Protein 4WN5 (pdb70)

B-factor: mean 13.36, std 7.83, range [3.81, 53.53]

Radius of gyration: 18.81 Å; Cα contacts (8 Å, |Δi|>4): 451; chains: 2; bounding box: 41×53×42 Å

GO terms:
  GO:0005515 protein binding (F, IPI)
  GO:0000785 chromatin (C, IDA)
  GO:0000978 RNA polymerase II cis-regulatory region sequence-specific DNA binding (F, IDA)
  GO:0000981 DNA-binding transcription factor activity, RNA polymerase II-specific (F, IDA)
  GO:0005634 nucleus (C, EXP)
  GO:0005737 cytoplasm (C, EXP)
  GO:0005654 nucleoplasm (C, TAS)
  GO:0005829 cytosol (C, TAS)
  GO:0005654 nucleoplasm (C, IDA)
  GO:0005829 cytosol (C, IDA)
  GO:0006357 regulation of transcription by RNA polymerase II (P, IDA)

Organism: Homo sapiens (NCBI:txid9606)

Sequence (213 aa):
HMGRGAFLSRHSLDMKFTYCDDDRIAEVAGYSPDDLIGCCSAYEYIHALDSDAVSKSIHTLLSKGQAVTGQYRFLARSGGYLWTTQTQATVVSGRGPQSESIVCVHFLISQRGAFLSRHSLDMKFTYCDDDRIAEEVAGYSPDDLIGCSAYEYIHALDSSDAVSKSSIHTLLSKGQAVTGQYRFLARSGGYLWTTQTQATVVSSGGRGPQSESIVCVHFLIS

Nearest PDB structures (foldseek):
  4wn5-assembly2_A  TM=1.009E+00  e=4.781E-23  Homo sapiens
  4wn5-assembly1_B  TM=9.694E-01  e=5.265E-20  Homo sapiens
  4h6j-assembly1_A  TM=9.304E-01  e=3.955E-14  Homo sapiens
  8ck3-assembly1_A  TM=9.090E-01  e=4.457E-14  Homo sapiens
  3f1p-assembly1_A  TM=9.113E-01  e=2.851E-13  Homo sapiens

Solvent-accessible surface area: 11985 Å² total; per-residue (Å²): 216,126,81,124,53,65,35,68,1,101,3,36,74,78,14,83,12,73,106,6,11,104,35,8,55,113,49,7,42,17,51,32,114,73,0,72,50,24,25,11,74,125,24,16,38,85,145,18,24,84,63,8,40,112,8,22,130,20,4,88,88,116,18,112,16,38,12,18,36,17,56,23,46,11,158,114,42,46,81,17,55,16,12,8,79,10,48,56,53,96,106,194,27,110,167,39,64,8,0,37,4,33,37,102,74,25,57,163,268,60,63,36,68,0,111,3,40,64,75,16,91,13,80,100,4,11,110,61,9,50,148,58,6,48,16,46,27,124,67,0,76,44,39,16,12,92,128,26,20,41,87,130,16,44,95,62,14,32,76,7,15,120,18,4,83,98,114,14,112,15,42,13,16,34,16,52,23,49,12,164,106,44,37,95,36,82,15,14,9,78,11,46,32,58,90,32,71,200,39,122,180,15,52,22,0,36,4,31,34,102,99,28,93

Structure (mmCIF, N/CA/C/O backbone):
data_4WN5
#
_entry.id   4WN5
#
_cell.length_a   52.650
_cell.length_b   53.890
_cell.length_c   67.790
_cell.angle_alpha   90.00
_cell.angle_beta   90.00
_cell.angle_gamma   90.00
#
_symmetry.space_group_name_H-M   'P 21 2 21'
#
loop_
_entity.id
_entity.type
_entity.pdbx_description
1 polymer 'Hypoxia-inducible factor 3-alpha'
2 non-polymer 'SULFATE ION'
3 non-polymer MONOVACCENIN
4 non-polymer 'HEXAETHYLENE GLYCOL'
5 water water
#
loop_
_atom_site.group_PDB
_atom_site.id
_atom_site.type_symbol
_atom_site.label_atom_id
_atom_site.label_alt_id
_atom_site.label_comp_id
_atom_site.label_asym_id
_atom_site.label_entity_id
_atom_site.label_seq_id
_atom_site.pdbx_PDB_ins_code
_atom_site.Cartn_x
_atom_site.Cartn_y
_atom_site.Cartn_z
_atom_site.occupancy
_atom_site.B_iso_or_equiv
_atom_site.auth_seq_id
_atom_site.auth_comp_id
_atom_site.auth_asym_id
_atom_site.auth_atom_id
_atom_site.pdbx_PDB_model_num
ATOM 1 N N . HIS A 1 3 ? 12.787 -33.344 10.981 1.00 22.60 235 HIS A N 1
ATOM 2 C CA . HIS A 1 3 ? 12.788 -33.895 12.326 1.00 20.81 235 HIS A CA 1
ATOM 3 C C . HIS A 1 3 ? 12.703 -32.791 13.377 1.00 15.61 235 HIS A C 1
ATOM 4 O O . HIS A 1 3 ? 12.696 -33.048 14.582 1.00 15.88 235 HIS A O 1
ATOM 16 N N . MET A 1 4 ? 12.587 -31.556 12.916 1.00 11.16 236 MET A N 1
ATOM 17 C CA . MET A 1 4 ? 12.470 -30.419 13.820 1.00 8.83 236 MET A CA 1
ATOM 18 C C . MET A 1 4 ? 11.062 -29.870 13.933 1.00 7.81 236 MET A C 1
ATOM 19 O O . MET A 1 4 ? 10.807 -29.031 14.776 1.00 8.75 236 MET A O 1
ATOM 33 N N . GLY A 1 5 ? 10.165 -30.334 13.071 1.00 7.93 237 GLY A N 1
ATOM 34 C CA . GLY A 1 5 ? 8.775 -29.965 13.175 1.00 8.04 237 GLY A CA 1
ATOM 35 C C . GLY A 1 5 ? 8.465 -28.537 12.767 1.00 7.94 237 GLY A C 1
ATOM 36 O O . GLY A 1 5 ? 7.635 -27.904 13.396 1.00 10.48 237 GLY A O 1
ATOM 40 N N . ARG A 1 6 ? 9.078 -28.052 11.691 1.00 6.86 238 ARG A N 1
ATOM 41 C CA . ARG A 1 6 ? 8.928 -26.656 11.286 1.00 7.32 238 ARG A CA 1
ATOM 42 C C . ARG A 1 6 ? 7.901 -26.440 10.185 1.00 7.66 238 ARG A C 1
ATOM 43 O O . ARG A 1 6 ? 7.611 -25.299 9.861 1.00 10.46 238 ARG A O 1
ATOM 64 N N . GLY A 1 7 ? 7.374 -27.489 9.580 1.00 6.14 239 GLY A N 1
ATOM 65 C CA . GLY A 1 7 ? 6.381 -27.333 8.529 1.00 5.72 239 GLY A CA 1
ATOM 66 C C . GLY A 1 7 ? 6.856 -27.916 7.201 1.00 5.21 239 GLY A C 1
ATOM 67 O O . GLY A 1 7 ? 8.032 -28.210 6.993 1.00 6.26 239 GLY A O 1
ATOM 71 N N . ALA A 1 8 ? 5.920 -28.031 6.266 1.00 5.02 240 ALA A N 1
ATOM 72 C CA . ALA A 1 8 ? 6.231 -28.417 4.902 1.00 5.40 240 ALA A CA 1
ATOM 73 C C . ALA A 1 8 ? 7.105 -27.338 4.241 1.00 4.87 240 ALA A C 1
ATOM 74 O O . ALA A 1 8 ? 6.990 -26.164 4.553 1.00 5.58 240 ALA A O 1
ATOM 81 N N . PHE A 1 9 ? 7.937 -27.746 3.293 1.00 4.81 241 PHE A N 1
ATOM 82 C CA . PHE A 1 9 ? 8.828 -26.832 2.600 1.00 4.69 241 PHE A CA 1
ATOM 83 C C . PHE A 1 9 ? 8.100 -26.348 1.354 1.00 4.59 241 PHE A C 1
ATOM 84 O O . PHE A 1 9 ? 7.940 -27.101 0.400 1.00 5.07 241 PHE A O 1
ATOM 101 N N . LEU A 1 10 ? 7.646 -25.093 1.361 1.00 4.78 242 LEU A N 1
ATOM 102 C CA . LEU A 1 10 ? 6.854 -24.561 0.263 1.00 4.93 242 LEU A CA 1
ATOM 103 C C . LEU A 1 10 ? 7.624 -23.552 -0.581 1.00 5.10 242 LEU A C 1
ATOM 104 O O . LEU A 1 10 ? 8.532 -22.872 -0.107 1.00 5.52 242 LEU A O 1
ATOM 120 N N . SER A 1 11 ? 7.210 -23.415 -1.837 1.00 4.76 243 SER A N 1
ATOM 121 C CA . SER A 1 11 ? 7.519 -22.236 -2.625 1.00 4.88 243 SER A CA 1
ATOM 122 C C . SER A 1 11 ? 6.256 -21.793 -3.342 1.00 4.70 243 SER A C 1
ATOM 123 O O . SER A 1 11 ? 5.262 -22.521 -3.424 1.00 4.96 243 SER A O 1
ATOM 131 N N . ARG A 1 12 ? 6.291 -20.560 -3.836 1.00 4.63 244 ARG A N 1
ATOM 132 C CA . ARG A 1 12 ? 5.190 -20.037 -4.626 1.00 5.02 244 ARG A CA 1
ATOM 133 C C . ARG A 1 12 ? 5.794 -19.324 -5.827 1.00 4.76 244 ARG A C 1
ATOM 134 O O . ARG A 1 12 ? 6.874 -18.740 -5.721 1.00 5.61 244 ARG A O 1
ATOM 155 N N . HIS A 1 13 ? 5.076 -19.382 -6.939 1.00 5.12 245 HIS A N 1
ATOM 156 C CA . HIS A 1 13 ? 5.555 -18.893 -8.223 1.00 5.72 245 HIS A CA 1
ATOM 157 C C . HIS A 1 13 ? 4.445 -18.230 -8.981 1.00 5.75 245 HIS A C 1
ATOM 158 O O . HIS A 1 13 ? 3.273 -18.607 -8.862 1.00 6.43 245 HIS A O 1
ATOM 171 N N . SER A 1 14 ? 4.813 -17.263 -9.814 1.00 5.89 246 SER A N 1
ATOM 172 C CA . SER A 1 14 ? 3.916 -16.850 -10.878 1.00 7.22 246 SER A CA 1
ATOM 173 C C . SER A 1 14 ? 3.827 -17.972 -11.917 1.00 7.50 246 SER A C 1
ATOM 174 O O . SER A 1 14 ? 4.560 -18.957 -11.863 1.00 7.73 246 SER A O 1
ATOM 182 N N . LEU A 1 15 ? 2.922 -17.843 -12.876 1.00 8.32 247 LEU A N 1
ATOM 183 C CA . LEU A 1 15 ? 2.656 -18.940 -13.799 1.00 10.05 247 LEU A CA 1
ATOM 184 C C . LEU A 1 15 ? 3.787 -19.187 -14.760 1.00 10.73 247 LEU A C 1
ATOM 185 O O . LEU A 1 15 ? 3.844 -20.257 -15.352 1.00 12.17 247 LEU A O 1
ATOM 201 N N . ASP A 1 16 ? 4.672 -18.203 -14.921 1.00 10.35 248 ASP A N 1
ATOM 202 C CA . ASP A 1 16 ? 5.922 -18.342 -15.673 1.00 10.99 248 ASP A CA 1
ATOM 203 C C . ASP A 1 16 ? 7.054 -18.990 -14.861 1.00 10.12 248 ASP A C 1
ATOM 204 O O . ASP A 1 16 ? 8.207 -19.020 -15.294 1.00 11.10 248 ASP A O 1
ATOM 213 N N . MET A 1 17 ? 6.709 -19.499 -13.676 1.00 8.74 249 MET A N 1
ATOM 214 C CA . MET A 1 17 ? 7.600 -20.208 -12.764 1.00 8.64 249 MET A CA 1
ATOM 215 C C . MET A 1 17 ? 8.605 -19.331 -12.041 1.00 7.29 249 MET A C 1
ATOM 216 O O . MET A 1 17 ? 9.441 -19.863 -11.301 1.00 7.25 249 MET A O 1
ATOM 230 N N . LYS A 1 18 ? 8.484 -18.009 -12.134 1.00 7.09 250 LYS A N 1
ATOM 231 C CA . LYS A 1 18 ? 9.345 -17.174 -11.324 1.00 6.70 250 LYS A CA 1
ATOM 232 C C . LYS A 1 18 ? 8.939 -17.288 -9.862 1.00 6.25 250 LYS A C 1
ATOM 233 O O . LYS A 1 18 ? 7.757 -17.202 -9.520 1.00 6.75 250 LYS A O 1
ATOM 252 N N . PHE A 1 19 ? 9.920 -17.450 -8.986 1.00 5.90 251 PHE A N 1
ATOM 253 C CA . PHE A 1 19 ? 9.633 -17.499 -7.558 1.00 5.70 251 PHE A CA 1
ATOM 254 C C . PHE A 1 19 ? 9.044 -16.184 -7.084 1.00 5.78 251 PHE A C 1
ATOM 255 O O . PHE A 1 19 ? 9.585 -15.115 -7.386 1.00 6.23 251 PHE A O 1
ATOM 272 N N . THR A 1 20 ? 8.009 -16.283 -6.253 1.00 5.74 252 THR A N 1
ATOM 273 C CA . THR A 1 20 ? 7.521 -15.152 -5.478 1.00 6.06 252 THR A CA 1
ATOM 274 C C . THR A 1 20 ? 7.689 -15.387 -3.976 1.00 6.36 252 THR A C 1
ATOM 275 O O . THR A 1 20 ? 7.652 -14.430 -3.200 1.00 7.86 252 THR A O 1
ATOM 286 N N . TYR A 1 21 ? 7.902 -16.620 -3.559 1.00 5.88 253 TYR A N 1
ATOM 287 C CA . TYR A 1 21 ? 8.154 -16.972 -2.170 1.00 5.91 253 TYR A CA 1
ATOM 288 C C . TYR A 1 21 ? 8.969 -18.242 -2.174 1.00 5.61 253 TYR A C 1
ATOM 289 O O . TYR A 1 21 ? 8.741 -19.138 -3.000 1.00 5.50 253 TYR A O 1
ATOM 307 N N . CYS A 1 22 ? 9.904 -18.346 -1.225 1.00 5.96 254 CYS A N 1
ATOM 308 C CA . CYS A 1 22 ? 10.571 -19.616 -0.992 1.00 6.60 254 CYS A CA 1
ATOM 309 C C . CYS A 1 22 ? 10.812 -19.774 0.491 1.00 6.41 254 CYS A C 1
ATOM 310 O O . CYS A 1 22 ? 11.231 -18.841 1.162 1.00 7.48 254 CYS A O 1
ATOM 318 N N . ASP A 1 23 ? 10.564 -20.973 0.981 1.00 6.22 255 ASP A N 1
ATOM 319 C CA . ASP A 1 23 ? 10.841 -21.338 2.357 1.00 6.47 255 ASP A CA 1
ATOM 320 C C . ASP A 1 23 ? 12.255 -20.917 2.754 1.00 6.89 255 ASP A C 1
ATOM 321 O O . ASP A 1 23 ? 13.205 -21.174 2.021 1.00 6.82 255 ASP A O 1
ATOM 330 N N . ASP A 1 24 ? 12.387 -20.315 3.933 1.00 7.55 256 ASP A N 1
ATOM 331 C CA A ASP A 1 24 ? 13.688 -19.851 4.365 0.53 8.60 256 ASP A CA 1
ATOM 332 C CA B ASP A 1 24 ? 13.662 -19.878 4.494 0.47 8.71 256 ASP A CA 1
ATOM 333 C C . ASP A 1 24 ? 14.684 -20.979 4.629 1.00 8.43 256 ASP A C 1
ATOM 334 O O . ASP A 1 24 ? 15.881 -20.708 4.685 1.00 9.63 256 ASP A O 1
ATOM 351 N N . ARG A 1 25 ? 14.225 -22.216 4.722 1.00 7.88 257 ARG A N 1
ATOM 352 C CA . ARG A 1 25 ? 15.127 -23.352 4.861 1.00 8.03 257 ARG A CA 1
ATOM 353 C C . ARG A 1 25 ? 15.905 -23.626 3.585 1.00 8.36 257 ARG A C 1
ATOM 354 O O . ARG A 1 25 ? 16.796 -24.478 3.574 1.00 8.83 257 ARG A O 1
ATOM 375 N N . ILE A 1 26 ? 15.617 -22.887 2.519 1.00 8.34 258 ILE A N 1
ATOM 376 C CA . ILE A 1 26 ? 16.470 -22.952 1.348 1.00 8.49 258 ILE A CA 1
ATOM 377 C C . ILE A 1 26 ? 17.922 -22.634 1.732 1.00 9.14 258 ILE A C 1
ATOM 378 O O . ILE A 1 26 ? 18.850 -23.085 1.076 1.00 9.48 258 ILE A O 1
ATOM 394 N N . ALA A 1 27 ? 18.122 -21.843 2.779 1.00 9.67 259 ALA A N 1
ATOM 395 C CA . ALA A 1 27 ? 19.468 -21.556 3.274 1.00 11.26 259 ALA A CA 1
ATOM 396 C C . ALA A 1 27 ? 20.192 -22.822 3.729 1.00 11.24 259 ALA A C 1
ATOM 397 O O . ALA A 1 27 ? 21.311 -23.107 3.270 1.00 11.89 259 ALA A O 1
ATOM 404 N N . GLU A 1 28 ? 19.603 -23.592 4.638 1.00 11.76 260 GLU A N 1
ATOM 405 C CA . GLU A 1 28 ? 20.298 -24.778 5.127 1.00 12.04 260 GLU A CA 1
ATOM 406 C C . GLU A 1 28 ? 20.347 -25.877 4.074 1.00 11.84 260 GLU A C 1
ATOM 407 O O . GLU A 1 28 ? 21.303 -26.669 4.050 1.00 13.28 260 GLU A O 1
ATOM 419 N N . VAL A 1 29 ? 19.372 -25.925 3.182 1.00 11.01 261 VAL A N 1
ATOM 420 C CA . VAL A 1 29 ? 19.353 -26.982 2.203 1.00 11.04 261 VAL A CA 1
ATOM 421 C C . VAL A 1 29 ? 20.305 -26.699 1.035 1.00 11.01 261 VAL A C 1
ATOM 422 O O . VAL A 1 29 ? 21.019 -27.590 0.606 1.00 11.67 261 VAL A O 1
ATOM 435 N N . ALA A 1 30 ? 20.309 -25.472 0.545 1.00 11.02 262 ALA A N 1
ATOM 436 C CA . ALA A 1 30 ? 20.970 -25.149 -0.725 1.00 10.96 262 ALA A CA 1
ATOM 437 C C . ALA A 1 30 ? 21.815 -23.878 -0.678 1.00 11.30 262 ALA A C 1
ATOM 438 O O . ALA A 1 30 ? 22.439 -23.546 -1.678 1.00 12.57 262 ALA A O 1
ATOM 445 N N . GLY A 1 31 ? 21.856 -23.165 0.441 1.00 11.33 263 GLY A N 1
ATOM 446 C CA . GLY A 1 31 ? 22.734 -22.006 0.578 1.00 12.01 263 GLY A CA 1
ATOM 447 C C . GLY A 1 31 ? 22.140 -20.653 0.235 1.00 12.59 263 GLY A C 1
ATOM 448 O O . GLY A 1 31 ? 22.697 -19.618 0.558 1.00 14.94 263 GLY A O 1
ATOM 452 N N . TYR A 1 32 ? 21.008 -20.632 -0.437 1.00 11.89 264 TYR A N 1
ATOM 453 C CA . TYR A 1 32 ? 20.441 -19.377 -0.897 1.00 11.49 264 TYR A CA 1
ATOM 454 C C . TYR A 1 32 ? 19.696 -18.674 0.202 1.00 11.76 264 TYR A C 1
ATOM 455 O O . TYR A 1 32 ? 19.250 -19.284 1.179 1.00 12.77 264 TYR A O 1
ATOM 473 N N . SER A 1 33 ? 19.535 -17.376 0.021 1.00 11.66 265 SER A N 1
ATOM 474 C CA . SER A 1 33 ? 18.439 -16.693 0.686 1.00 12.20 265 SER A CA 1
ATOM 475 C C . SER A 1 33 ? 17.226 -16.698 -0.251 1.00 10.90 265 SER A C 1
ATOM 476 O O . SER A 1 33 ? 17.392 -16.781 -1.476 1.00 10.74 265 SER A O 1
ATOM 484 N N . PRO A 1 34 ? 16.013 -16.576 0.300 1.00 10.51 266 PRO A N 1
ATOM 485 C CA . PRO A 1 34 ? 14.849 -16.482 -0.584 1.00 10.32 266 PRO A CA 1
ATOM 486 C C . PRO A 1 34 ? 14.957 -15.394 -1.637 1.00 10.37 266 PRO A C 1
ATOM 487 O O . PRO A 1 34 ? 14.512 -15.603 -2.758 1.00 10.24 266 PRO A O 1
ATOM 498 N N . ASP A 1 35 ? 15.529 -14.240 -1.296 1.00 11.55 267 ASP A N 1
ATOM 499 C CA . ASP A 1 35 ? 15.647 -13.171 -2.281 1.00 12.82 267 ASP A CA 1
ATOM 500 C C . ASP A 1 35 ? 16.580 -13.483 -3.449 1.00 13.41 267 ASP A C 1
ATOM 501 O O . ASP A 1 35 ? 16.466 -12.856 -4.507 1.00 14.80 267 ASP A O 1
ATOM 510 N N . ASP A 1 36 ? 17.474 -14.456 -3.283 1.00 12.61 268 ASP A N 1
ATOM 511 C CA . ASP A 1 36 ? 18.269 -14.916 -4.411 1.00 13.03 268 ASP A CA 1
ATOM 512 C C . ASP A 1 36 ? 17.375 -15.527 -5.477 1.00 12.23 268 ASP A C 1
ATOM 513 O O . ASP A 1 36 ? 17.663 -15.435 -6.663 1.00 14.55 268 ASP A O 1
ATOM 522 N N . LEU A 1 37 ? 16.307 -16.189 -5.045 1.00 9.72 269 LEU A N 1
ATOM 523 C CA . LEU A 1 37 ? 15.424 -16.907 -5.942 1.00 8.63 269 LEU A CA 1
ATOM 524 C C . LEU A 1 37 ? 14.252 -16.065 -6.422 1.00 7.86 269 LEU A C 1
ATOM 525 O O . LEU A 1 37 ? 13.796 -16.229 -7.539 1.00 7.69 269 LEU A O 1
ATOM 541 N N . ILE A 1 38 ? 13.722 -15.196 -5.568 1.00 8.44 270 ILE A N 1
ATOM 542 C CA . ILE A 1 38 ? 12.566 -14.391 -5.940 1.00 7.92 270 ILE A CA 1
ATOM 543 C C . ILE A 1 38 ? 12.885 -13.565 -7.164 1.00 7.85 270 ILE A C 1
ATOM 544 O O . ILE A 1 38 ? 13.916 -12.884 -7.254 1.00 9.01 270 ILE A O 1
ATOM 560 N N . GLY A 1 39 ? 11.971 -13.623 -8.115 1.00 7.44 271 GLY A N 1
ATOM 561 C CA . GLY A 1 39 ? 12.116 -12.920 -9.372 1.00 7.56 271 GLY A CA 1
ATOM 562 C C . GLY A 1 39 ? 12.786 -13.743 -10.460 1.00 7.59 271 GLY A C 1
ATOM 563 O O . GLY A 1 39 ? 12.821 -13.317 -11.606 1.00 9.27 271 GLY A O 1
ATOM 567 N N . CYS A 1 40 ? 13.309 -14.904 -10.113 1.00 7.36 272 CYS A N 1
ATOM 568 C CA A CYS A 1 40 ? 13.999 -15.752 -11.064 0.51 7.26 272 CYS A CA 1
ATOM 569 C CA B CYS A 1 40 ? 14.010 -15.778 -11.055 0.49 8.32 272 CYS A CA 1
ATOM 570 C C . CYS A 1 40 ? 13.138 -16.948 -11.427 1.00 7.13 272 CYS A C 1
ATOM 571 O O . CYS A 1 40 ? 12.490 -17.530 -10.570 1.00 7.13 272 CYS A O 1
ATOM 586 N N . SER A 1 41 ? 13.161 -17.315 -12.706 1.00 7.56 273 SER A N 1
ATOM 587 C CA . SER A 1 41 ? 12.488 -18.510 -13.139 1.00 7.38 273 SER A CA 1
ATOM 588 C C . SER A 1 41 ? 13.077 -19.734 -12.453 1.00 7.08 273 SER A C 1
ATOM 589 O O . SER A 1 41 ? 14.296 -19.878 -12.378 1.00 7.40 273 SER A O 1
ATOM 597 N N . ALA A 1 42 ? 12.216 -20.642 -11.997 1.00 6.95 274 ALA A N 1
ATOM 598 C CA . ALA A 1 42 ? 12.698 -21.886 -11.424 1.00 6.70 274 ALA A CA 1
ATOM 599 C C . ALA A 1 42 ? 13.579 -22.649 -12.400 1.00 6.17 274 ALA A C 1
ATOM 600 O O . ALA A 1 42 ? 14.451 -23.382 -11.980 1.00 6.11 274 ALA A O 1
ATOM 607 N N . TYR A 1 43 ? 13.334 -22.495 -13.699 1.00 6.61 275 TYR A N 1
ATOM 608 C CA . TYR A 1 43 ? 14.144 -23.204 -14.683 1.00 6.87 275 TYR A CA 1
ATOM 609 C C . TYR A 1 43 ? 15.614 -22.840 -14.594 1.00 7.49 275 TYR A C 1
ATOM 610 O O . TYR A 1 43 ? 16.459 -23.652 -14.964 1.00 7.89 275 TYR A O 1
ATOM 628 N N . GLU A 1 44 ? 15.945 -21.641 -14.116 1.00 7.59 276 GLU A N 1
ATOM 629 C CA . GLU A 1 44 ? 17.349 -21.275 -14.001 1.00 9.05 276 GLU A CA 1
ATOM 630 C C . GLU A 1 44 ? 18.077 -22.181 -13.018 1.00 8.22 276 GLU A C 1
ATOM 631 O O . GLU A 1 44 ? 19.308 -22.252 -13.051 1.00 10.07 276 GLU A O 1
ATOM 643 N N . TYR A 1 45 ? 17.328 -22.842 -12.136 1.00 7.01 277 TYR A N 1
ATOM 644 C CA . TYR A 1 45 ? 17.881 -23.682 -11.094 1.00 7.44 277 TYR A CA 1
ATOM 645 C C . TYR A 1 45 ? 17.686 -25.168 -11.358 1.00 7.14 277 TYR A C 1
ATOM 646 O O . TYR A 1 45 ? 17.970 -25.982 -10.492 1.00 8.88 277 TYR A O 1
ATOM 664 N N . ILE A 1 46 ? 17.166 -25.541 -12.520 1.00 6.09 278 ILE A N 1
ATOM 665 C CA . ILE A 1 46 ? 16.981 -26.942 -12.862 1.00 5.91 278 ILE A CA 1
ATOM 666 C C . ILE A 1 46 ? 18.063 -27.306 -13.858 1.00 5.39 278 ILE A C 1
ATOM 667 O O . ILE A 1 46 ? 18.361 -26.555 -14.790 1.00 5.75 278 ILE A O 1
ATOM 683 N N . HIS A 1 47 ? 18.677 -28.464 -13.668 1.00 5.42 279 HIS A N 1
ATOM 684 C CA . HIS A 1 47 ? 19.695 -28.936 -14.594 1.00 5.52 279 HIS A CA 1
ATOM 685 C C . HIS A 1 47 ? 19.150 -28.899 -16.014 1.00 5.42 279 HIS A C 1
ATOM 686 O O . HIS A 1 47 ? 17.989 -29.252 -16.252 1.00 5.71 279 HIS A O 1
ATOM 699 N N . ALA A 1 48 ? 19.971 -28.505 -16.978 1.00 5.34 280 ALA A N 1
ATOM 700 C CA . ALA A 1 48 ? 19.513 -28.461 -18.362 1.00 5.94 280 ALA A CA 1
ATOM 701 C C . ALA A 1 48 ? 18.902 -29.778 -18.793 1.00 6.40 280 ALA A C 1
ATOM 702 O O . ALA A 1 48 ? 17.933 -29.773 -19.540 1.00 7.06 280 ALA A O 1
ATOM 709 N N . LEU A 1 49 ? 19.470 -30.892 -18.336 1.00 6.54 281 LEU A N 1
ATOM 710 C CA . LEU A 1 49 ? 19.036 -32.199 -18.795 1.00 7.44 281 LEU A CA 1
ATOM 711 C C . LEU A 1 49 ? 17.846 -32.773 -18.050 1.00 6.55 281 LEU A C 1
ATOM 712 O O . LEU A 1 49 ? 17.360 -33.818 -18.427 1.00 7.45 281 LEU A O 1
ATOM 728 N N . ASP A 1 50 ? 17.338 -32.046 -17.060 1.00 5.76 282 ASP A N 1
ATOM 729 C CA . ASP A 1 50 ? 16.047 -32.382 -16.436 1.00 5.90 282 ASP A CA 1
ATOM 730 C C . ASP A 1 50 ? 14.961 -31.363 -16.753 1.00 5.66 282 ASP A C 1
ATOM 731 O O . ASP A 1 50 ? 13.805 -31.568 -16.384 1.00 5.76 282 ASP A O 1
ATOM 740 N N . SER A 1 51 ? 15.312 -30.272 -17.430 1.00 5.28 283 SER A N 1
ATOM 741 C CA . SER A 1 51 ? 14.379 -29.186 -17.622 1.00 5.75 283 SER A CA 1
ATOM 742 C C . SER A 1 51 ? 13.231 -29.594 -18.532 1.00 5.74 283 SER A C 1
ATOM 743 O O . SER A 1 51 ? 12.112 -29.137 -18.342 1.00 6.04 283 SER A O 1
ATOM 751 N N . ASP A 1 52 ? 13.474 -30.451 -19.514 1.00 6.12 284 ASP A N 1
ATOM 752 C CA . ASP A 1 52 ? 12.382 -30.922 -20.355 1.00 6.66 284 ASP A CA 1
ATOM 753 C C . ASP A 1 52 ? 11.363 -31.723 -19.555 1.00 6.28 284 ASP A C 1
ATOM 754 O O . ASP A 1 52 ? 10.160 -31.472 -19.655 1.00 6.12 284 ASP A O 1
ATOM 763 N N . ALA A 1 53 ? 11.830 -32.674 -18.752 1.00 6.31 285 ALA A N 1
ATOM 764 C CA . ALA A 1 53 ? 10.915 -33.476 -17.956 1.00 6.24 285 ALA A CA 1
ATOM 765 C C . ALA A 1 53 ? 10.120 -32.597 -17.009 1.00 5.87 285 ALA A C 1
ATOM 766 O O . ALA A 1 53 ? 8.901 -32.763 -16.882 1.00 5.74 285 ALA A O 1
ATOM 773 N N . VAL A 1 54 ? 10.786 -31.664 -16.347 1.00 5.54 286 VAL A N 1
ATOM 774 C CA . VAL A 1 54 ? 10.071 -30.799 -15.434 1.00 5.71 286 VAL A CA 1
ATOM 775 C C . VAL A 1 54 ? 9.073 -29.950 -16.210 1.00 5.60 286 VAL A C 1
ATOM 776 O O . VAL A 1 54 ? 7.944 -29.745 -15.740 1.00 5.70 286 VAL A O 1
ATOM 789 N N . SER A 1 55 ? 9.428 -29.463 -17.396 1.00 5.59 287 SER A N 1
ATOM 790 C CA . SER A 1 55 ? 8.483 -28.684 -18.167 1.00 6.10 287 SER A CA 1
ATOM 791 C C . SER A 1 55 ? 7.238 -29.479 -18.515 1.00 5.87 287 SER A C 1
ATOM 792 O O . SER A 1 55 ? 6.158 -28.917 -18.575 1.00 6.47 287 SER A O 1
ATOM 800 N N . LYS A 1 56 ? 7.373 -30.778 -18.738 1.00 5.62 288 LYS A N 1
ATOM 801 C CA . LYS A 1 56 ? 6.229 -31.607 -19.051 1.00 6.05 288 LYS A CA 1
ATOM 802 C C . LYS A 1 56 ? 5.365 -31.833 -17.798 1.00 5.27 288 LYS A C 1
ATOM 803 O O . LYS A 1 56 ? 4.144 -31.879 -17.897 1.00 5.93 288 LYS A O 1
ATOM 822 N N . SER A 1 57 ? 5.975 -31.911 -16.620 1.00 5.24 289 SER A N 1
ATOM 823 C CA . SER A 1 57 ? 5.207 -31.945 -15.387 1.00 5.66 289 SER A CA 1
ATOM 824 C C . SER A 1 57 ? 4.458 -30.642 -15.160 1.00 5.57 289 SER A C 1
ATOM 825 O O . SER A 1 57 ? 3.312 -30.664 -14.715 1.00 5.57 289 SER A O 1
ATOM 833 N N . ILE A 1 58 ? 5.102 -29.515 -15.466 1.00 5.90 290 ILE A N 1
ATOM 834 C CA . ILE A 1 58 ? 4.465 -28.215 -15.331 1.00 6.49 290 ILE A CA 1
ATOM 835 C C . ILE A 1 58 ? 3.324 -28.111 -16.342 1.00 6.36 290 ILE A C 1
ATOM 836 O O . ILE A 1 58 ? 2.280 -27.523 -16.068 1.00 6.97 290 ILE A O 1
ATOM 852 N N . HIS A 1 59 ? 3.519 -28.676 -17.527 1.00 6.40 291 HIS A N 1
ATOM 853 C CA . HIS A 1 59 ? 2.447 -28.696 -18.489 1.00 6.88 291 HIS A CA 1
ATOM 854 C C . HIS A 1 59 ? 1.235 -29.457 -17.929 1.00 6.15 291 HIS A C 1
ATOM 855 O O . HIS A 1 59 ? 0.089 -29.009 -18.040 1.00 6.99 291 HIS A O 1
ATOM 868 N N . THR A 1 60 ? 1.477 -30.596 -17.286 1.00 5.82 292 THR A N 1
ATOM 869 C CA . THR A 1 60 ? 0.375 -31.328 -16.659 1.00 5.70 292 THR A CA 1
ATOM 870 C C . THR A 1 60 ? -0.273 -30.505 -15.549 1.00 5.40 292 THR A C 1
ATOM 871 O O . THR A 1 60 ? -1.488 -30.467 -15.422 1.00 6.04 292 THR A O 1
ATOM 882 N N . LEU A 1 61 ? 0.538 -29.821 -14.769 1.00 5.19 293 LEU A N 1
ATOM 883 C CA . LEU A 1 61 ? 0.047 -28.913 -13.731 1.00 5.49 293 LEU A CA 1
ATOM 884 C C . LEU A 1 61 ? -0.938 -27.890 -14.288 1.00 5.73 293 LEU A C 1
ATOM 885 O O . LEU A 1 61 ? -1.985 -27.639 -13.690 1.00 6.02 293 LEU A O 1
ATOM 901 N N . LEU A 1 62 ? -0.593 -27.286 -15.422 1.00 6.05 294 LEU A N 1
ATOM 902 C CA . LEU A 1 62 ? -1.400 -26.207 -15.975 1.00 6.25 294 LEU A CA 1
ATOM 903 C C . LEU A 1 62 ? -2.603 -26.737 -16.724 1.00 6.37 294 LEU A C 1
ATOM 904 O O . LEU A 1 62 ? -3.512 -25.959 -17.010 1.00 7.54 294 LEU A O 1
ATOM 920 N N . SER A 1 63 ? -2.633 -28.033 -17.002 1.00 6.67 295 SER A N 1
ATOM 921 C CA . SER A 1 63 ? -3.741 -28.694 -17.608 1.00 7.29 295 SER A CA 1
ATOM 922 C C . SER A 1 63 ? -4.749 -29.276 -16.580 1.00 7.38 295 SER A C 1
ATOM 923 O O . SER A 1 63 ? -5.932 -28.975 -16.640 1.00 8.79 295 SER A O 1
ATOM 931 N N . LYS A 1 64 ? -4.222 -30.063 -15.637 1.00 7.24 296 LYS A N 1
ATOM 932 C CA . LYS A 1 64 ? -4.989 -30.798 -14.625 1.00 7.89 296 LYS A CA 1
ATOM 933 C C . LYS A 1 64 ? -5.106 -30.045 -13.303 1.00 6.48 296 LYS A C 1
ATOM 934 O O . LYS A 1 64 ? -5.830 -30.475 -12.408 1.00 7.30 296 LYS A O 1
ATOM 953 N N . GLY A 1 65 ? -4.346 -28.970 -13.161 1.00 5.47 297 GLY A N 1
ATOM 954 C CA . GLY A 1 65 ? -4.380 -28.167 -11.960 1.00 5.07 297 GLY A CA 1
ATOM 955 C C . GLY A 1 65 ? -3.449 -28.590 -10.845 1.00 4.39 297 GLY A C 1
ATOM 956 O O . GLY A 1 65 ? -3.214 -27.817 -9.932 1.00 4.61 297 GLY A O 1
ATOM 960 N N . GLN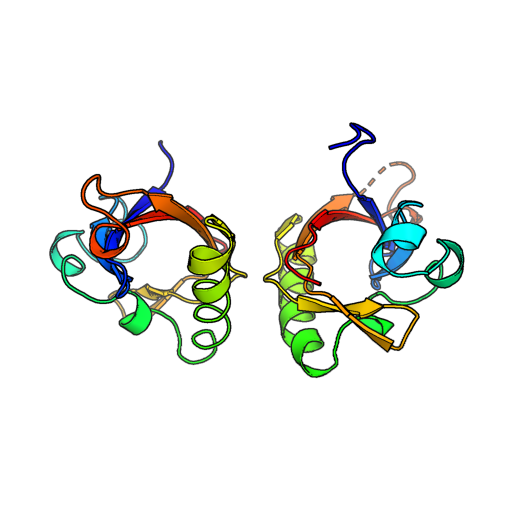 A 1 66 ? -2.959 -29.822 -10.894 1.00 4.53 298 GLN A N 1
ATOM 961 C CA . GLN A 1 66 ? -2.104 -30.400 -9.889 1.00 4.58 298 GLN A CA 1
ATOM 962 C C . GLN A 1 66 ? -1.153 -31.353 -10.575 1.00 4.59 298 GLN A C 1
ATOM 963 O O . GLN A 1 66 ? -1.522 -31.984 -11.576 1.00 5.49 298 GLN A O 1
ATOM 977 N N . ALA A 1 67 ? 0.054 -31.490 -10.042 1.00 4.28 299 ALA A N 1
ATOM 978 C CA . ALA A 1 67 ? 1.011 -32.442 -10.582 1.00 4.58 299 ALA A CA 1
ATOM 979 C C . ALA A 1 67 ? 2.067 -32.743 -9.552 1.00 4.18 299 ALA A C 1
ATOM 980 O O . ALA A 1 67 ? 2.318 -31.948 -8.639 1.00 4.83 299 ALA A O 1
ATOM 987 N N . VAL A 1 68 ? 2.723 -33.880 -9.743 1.00 4.14 300 VAL A N 1
ATOM 988 C CA . VAL A 1 68 ? 3.893 -34.285 -8.984 1.00 3.97 300 VAL A CA 1
ATOM 989 C C . VAL A 1 68 ? 4.986 -34.557 -9.996 1.00 4.01 300 VAL A C 1
ATOM 990 O O . VAL A 1 68 ? 4.779 -35.314 -10.940 1.00 4.20 300 VAL A O 1
ATOM 1003 N N . THR A 1 69 ? 6.140 -33.930 -9.817 1.00 4.03 301 THR A N 1
ATOM 1004 C CA . THR A 1 69 ? 7.283 -34.173 -10.692 1.00 4.48 301 THR A CA 1
ATOM 1005 C C . THR A 1 69 ? 7.892 -35.533 -10.422 1.00 4.56 301 THR A C 1
ATOM 1006 O O . THR A 1 69 ? 7.668 -36.126 -9.385 1.00 5.05 301 THR A O 1
ATOM 1017 N N . GLY A 1 70 ? 8.722 -35.996 -11.350 1.00 4.74 302 GLY A N 1
ATOM 1018 C CA . GLY A 1 70 ? 9.714 -36.984 -11.014 1.00 5.32 302 GLY A CA 1
ATOM 1019 C C . GLY A 1 70 ? 10.828 -36.317 -10.221 1.00 5.18 302 GLY A C 1
ATOM 1020 O O . GLY A 1 70 ? 10.852 -35.111 -10.033 1.00 6.65 302 GLY A O 1
ATOM 1024 N N . GLN A 1 71 ? 11.792 -37.077 -9.760 1.00 5.59 303 GLN A N 1
ATOM 1025 C CA . GLN A 1 71 ? 12.962 -36.458 -9.182 1.00 5.23 303 GLN A CA 1
ATOM 1026 C C . GLN A 1 71 ? 13.723 -35.675 -10.246 1.00 5.07 303 GLN A C 1
ATOM 1027 O O . GLN A 1 71 ? 13.797 -36.092 -11.400 1.00 6.03 303 GLN A O 1
ATOM 1041 N N . TYR A 1 72 ? 14.290 -34.549 -9.840 1.00 4.96 304 TYR A N 1
ATOM 1042 C CA . TYR A 1 72 ? 15.048 -33.705 -10.750 1.00 5.01 304 TYR A CA 1
ATOM 1043 C C . TYR A 1 72 ? 16.184 -33.037 -9.993 1.00 4.97 304 TYR A C 1
ATOM 1044 O O . TYR A 1 72 ? 16.157 -32.930 -8.766 1.00 5.32 304 TYR A O 1
ATOM 1062 N N . ARG A 1 73 ? 17.148 -32.548 -10.754 1.00 5.29 305 ARG A N 1
ATOM 1063 C CA . ARG A 1 73 ? 18.318 -31.915 -10.199 1.00 5.77 305 ARG A CA 1
ATOM 1064 C C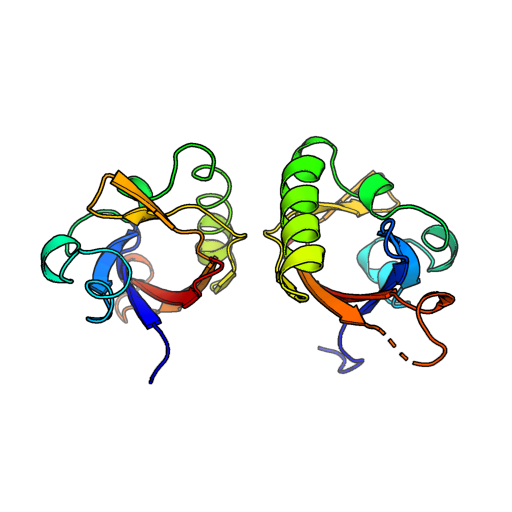 . ARG A 1 73 ? 18.133 -30.414 -10.071 1.00 5.69 305 ARG A C 1
ATOM 1065 O O . ARG A 1 73 ? 17.909 -29.709 -11.062 1.00 6.34 305 ARG A O 1
ATOM 1086 N N . PHE A 1 74 ? 18.256 -29.946 -8.838 1.00 6.21 306 PHE A N 1
ATOM 1087 C CA . PHE A 1 74 ? 18.147 -28.555 -8.451 1.00 6.51 306 PHE A CA 1
ATOM 1088 C C . PHE A 1 74 ? 19.526 -28.009 -8.091 1.00 6.29 306 PHE A C 1
ATOM 1089 O O . PHE A 1 74 ? 20.271 -28.620 -7.316 1.00 6.76 306 PHE A O 1
ATOM 1106 N N . LEU A 1 75 ? 19.852 -26.846 -8.643 1.00 6.42 307 LEU A N 1
ATOM 1107 C CA . LEU A 1 75 ? 21.172 -26.230 -8.510 1.00 7.35 307 LEU A CA 1
ATOM 1108 C C . LEU A 1 75 ? 21.329 -25.520 -7.178 1.00 7.83 307 LEU A C 1
ATOM 1109 O O . LEU A 1 75 ? 20.662 -24.517 -6.907 1.00 8.60 307 LEU A O 1
ATOM 1125 N N . ALA A 1 76 ? 22.221 -26.029 -6.338 1.00 8.26 308 ALA A N 1
ATOM 1126 C CA . ALA A 1 76 ? 22.522 -25.379 -5.071 1.00 9.22 308 ALA A CA 1
ATOM 1127 C C . ALA A 1 76 ? 23.503 -24.220 -5.285 1.00 9.03 308 ALA A C 1
ATOM 1128 O O . ALA A 1 76 ? 24.199 -24.144 -6.306 1.00 9.23 308 ALA A O 1
ATOM 1135 N N . ARG A 1 77 ? 23.580 -23.330 -4.300 1.00 9.85 309 ARG A N 1
ATOM 1136 C CA . ARG A 1 77 ? 24.360 -22.100 -4.439 1.00 11.01 309 ARG A CA 1
ATOM 1137 C C . ARG A 1 77 ? 25.827 -22.359 -4.720 1.00 11.53 309 ARG A C 1
ATOM 1138 O O . ARG A 1 77 ? 26.485 -21.591 -5.426 1.00 12.70 309 ARG A O 1
ATOM 1159 N N . SER A 1 78 ? 26.360 -23.432 -4.144 1.00 10.77 310 SER A N 1
ATOM 1160 C CA . SER A 1 78 ? 27.762 -23.729 -4.354 1.00 12.56 310 SER A CA 1
ATOM 1161 C C . SER A 1 78 ? 28.028 -24.362 -5.730 1.00 12.18 310 SER A C 1
ATOM 1162 O O . SER A 1 78 ? 29.195 -24.491 -6.138 1.00 13.78 310 SER A O 1
ATOM 1170 N N . GLY A 1 79 ? 26.969 -24.692 -6.471 1.00 11.32 311 GLY A N 1
ATOM 1171 C CA . GLY A 1 79 ? 27.090 -25.189 -7.830 1.00 10.85 311 GLY A CA 1
ATOM 1172 C C . GLY A 1 79 ? 26.803 -26.655 -8.044 1.00 10.11 311 GLY A C 1
ATOM 1173 O O . GLY A 1 79 ? 26.616 -27.058 -9.186 1.00 10.00 311 GLY A O 1
ATOM 1177 N N . GLY A 1 80 ? 26.781 -27.464 -6.984 1.00 10.73 312 GLY A N 1
ATOM 1178 C CA . GLY A 1 80 ? 26.349 -28.851 -7.116 1.00 10.82 312 GLY A CA 1
ATOM 1179 C C . GLY A 1 80 ? 24.845 -28.927 -7.210 1.00 10.01 312 GLY A C 1
ATOM 1180 O O . GLY A 1 80 ? 24.154 -27.935 -6.954 1.00 11.05 312 GLY A O 1
ATOM 1184 N N . TYR A 1 81 ? 24.361 -30.095 -7.615 1.00 9.81 313 TYR A N 1
ATOM 1185 C CA . TYR A 1 81 ? 22.927 -30.333 -7.748 1.00 8.95 313 TYR A CA 1
ATOM 1186 C C . TYR A 1 81 ? 22.435 -31.273 -6.662 1.00 9.53 313 TYR A C 1
ATOM 1187 O O . TYR A 1 81 ? 23.126 -32.179 -6.249 1.00 11.34 313 TYR A O 1
ATOM 1205 N N . LEU A 1 82 ? 21.224 -31.009 -6.204 1.00 8.86 314 LEU A N 1
ATOM 1206 C CA . LEU A 1 82 ? 20.489 -31.827 -5.256 1.00 9.64 314 LEU A CA 1
ATOM 1207 C C . LEU A 1 82 ? 19.334 -32.471 -5.971 1.00 9.19 314 LEU A C 1
ATOM 1208 O O . LEU A 1 82 ? 18.673 -31.837 -6.792 1.00 12.15 314 LEU A O 1
ATOM 1224 N N . TRP A 1 83 ? 19.018 -33.712 -5.667 1.00 6.93 315 TRP A N 1
ATOM 1225 C CA . TRP A 1 83 ? 17.825 -34.332 -6.193 1.00 6.94 315 TRP A CA 1
ATOM 1226 C C . TRP A 1 83 ? 16.633 -33.959 -5.333 1.00 5.94 315 TRP A C 1
ATOM 1227 O O . TRP A 1 83 ? 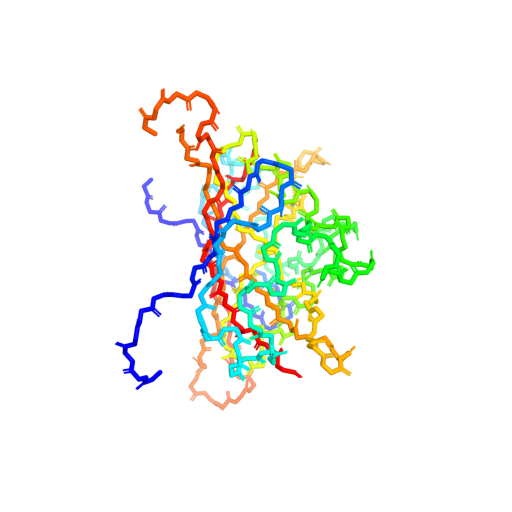16.606 -34.223 -4.134 1.00 6.65 315 TRP A O 1
ATOM 1248 N N A THR A 1 84 ? 15.656 -33.331 -5.959 0.40 5.09 316 THR A N 1
ATOM 1249 N N B THR A 1 84 ? 15.637 -33.383 -5.994 0.60 5.63 316 THR A N 1
ATOM 1250 C CA A THR A 1 84 ? 14.445 -32.948 -5.289 0.40 4.83 316 THR A CA 1
ATOM 1251 C CA B THR A 1 84 ? 14.458 -32.782 -5.412 0.60 5.83 316 THR A CA 1
ATOM 1252 C C A THR A 1 84 ? 13.237 -33.374 -6.102 0.40 4.52 316 THR A C 1
ATOM 1253 C C B THR A 1 84 ? 13.240 -33.398 -6.096 0.60 4.81 316 THR A C 1
ATOM 1254 O O A THR A 1 84 ? 13.343 -33.787 -7.259 0.40 5.09 316 THR A O 1
ATOM 1255 O O B THR A 1 84 ? 13.345 -33.994 -7.164 0.60 5.55 316 THR A O 1
ATOM 1276 N N . GLN A 1 85 ? 12.077 -33.252 -5.481 1.00 4.52 317 GLN A N 1
ATOM 1277 C CA . GLN A 1 85 ? 10.835 -33.679 -6.085 1.00 4.39 317 GLN A CA 1
ATOM 1278 C C . GLN A 1 85 ? 9.742 -32.781 -5.537 1.00 4.62 317 GLN A C 1
ATOM 1279 O O . GLN A 1 85 ? 9.790 -32.364 -4.389 1.00 5.07 317 GLN A O 1
ATOM 1293 N N . THR A 1 86 ? 8.736 -32.497 -6.361 1.00 4.25 318 THR A N 1
ATOM 1294 C CA . THR A 1 86 ? 7.795 -31.430 -6.066 1.00 4.44 318 THR A CA 1
ATOM 1295 C C . THR A 1 86 ? 6.369 -31.841 -6.349 1.00 4.37 318 THR A C 1
ATOM 1296 O O . THR A 1 86 ? 6.094 -32.416 -7.396 1.00 5.25 318 THR A O 1
ATOM 1307 N N . GLN A 1 87 ? 5.467 -31.511 -5.431 1.00 4.13 319 GLN A N 1
ATOM 1308 C CA . GLN A 1 87 ? 4.026 -31.583 -5.674 1.00 4.36 319 GLN A CA 1
ATOM 1309 C C . GLN A 1 87 ? 3.510 -30.158 -5.755 1.00 4.16 319 GLN A C 1
ATOM 1310 O O . GLN A 1 87 ? 3.883 -29.325 -4.940 1.00 5.47 319 GLN A O 1
ATOM 1324 N N . ALA A 1 88 ? 2.660 -29.869 -6.720 1.00 4.19 320 ALA A N 1
ATOM 1325 C CA . ALA A 1 88 ? 2.217 -28.503 -6.921 1.00 4.75 320 ALA A CA 1
ATOM 1326 C C . ALA A 1 88 ? 0.753 -28.425 -7.273 1.00 3.81 320 ALA A C 1
ATOM 1327 O O . ALA A 1 88 ? 0.147 -29.384 -7.753 1.00 4.37 320 ALA A O 1
ATOM 1334 N N . THR A 1 89 ? 0.196 -27.243 -7.068 1.00 4.00 321 THR A N 1
ATOM 1335 C CA . THR A 1 89 ? -1.145 -26.908 -7.488 1.00 4.08 321 THR A CA 1
ATOM 1336 C C . THR A 1 89 ? -1.159 -25.504 -8.053 1.00 4.02 321 THR A C 1
ATOM 1337 O O . THR A 1 89 ? -0.426 -24.626 -7.590 1.00 4.77 321 THR A O 1
ATOM 1348 N N . VAL A 1 90 ? -2.050 -25.280 -9.011 1.00 4.15 322 VAL A N 1
ATOM 1349 C CA . VAL A 1 90 ? -2.408 -23.927 -9.359 1.00 4.87 322 VAL A CA 1
ATOM 1350 C C . VAL A 1 90 ? -3.297 -23.368 -8.256 1.00 4.95 322 VAL A C 1
ATOM 1351 O O . VAL A 1 90 ? -3.954 -24.122 -7.528 1.00 5.06 322 VAL A O 1
ATOM 1364 N N . VAL A 1 91 ? -3.312 -22.044 -8.146 1.00 5.44 323 VAL A N 1
ATOM 1365 C CA . VAL A 1 91 ? -4.137 -21.336 -7.192 1.00 6.19 323 VAL A CA 1
ATOM 1366 C C . VAL A 1 91 ? -4.708 -20.142 -7.918 1.00 7.51 323 VAL A C 1
ATOM 1367 O O . VAL A 1 91 ? -3.988 -19.294 -8.431 1.00 8.46 323 VAL A O 1
ATOM 1380 N N . SER A 1 92 ? -6.027 -20.057 -7.929 1.00 9.64 324 SER A N 1
ATOM 1381 C CA . SER A 1 92 ? -6.684 -18.950 -8.601 1.00 13.99 324 SER A CA 1
ATOM 1382 C C . SER A 1 92 ? -6.393 -17.622 -7.873 1.00 17.90 324 SER A C 1
ATOM 1383 O O . SER A 1 92 ? -6.216 -16.571 -8.514 1.00 21.65 324 SER A O 1
ATOM 1391 N N . GLY A 1 94 ? -6.951 -14.882 -4.906 1.00 21.81 326 GLY A N 1
ATOM 1392 C CA . GLY A 1 94 ? -8.114 -14.249 -4.300 1.00 20.73 326 GLY A CA 1
ATOM 1393 C C . GLY A 1 94 ? -8.588 -12.992 -5.000 1.00 20.03 326 GLY A C 1
ATOM 1394 O O . GLY A 1 94 ? -9.771 -12.702 -5.052 1.00 19.96 326 GLY A O 1
ATOM 1398 N N . ARG A 1 95 ? -7.658 -12.248 -5.565 1.00 19.75 327 ARG A N 1
ATOM 1399 C CA . ARG A 1 95 ? -7.974 -10.986 -6.187 1.00 20.13 327 ARG A CA 1
ATOM 1400 C C . ARG A 1 95 ? -8.509 -11.124 -7.598 1.00 20.07 327 ARG A C 1
ATOM 1401 O O . ARG A 1 95 ? -9.127 -10.193 -8.133 1.00 20.91 327 ARG A O 1
ATOM 1422 N N . GLY A 1 96 ? -8.267 -12.289 -8.194 1.00 19.04 328 GLY A N 1
ATOM 1423 C CA . GLY A 1 96 ? -8.541 -12.523 -9.600 1.00 18.90 328 GLY A CA 1
ATOM 1424 C C . GLY A 1 96 ? -7.296 -13.025 -10.324 1.00 18.08 328 GLY A C 1
ATOM 1425 O O . GLY A 1 96 ? -6.279 -13.339 -9.701 1.00 18.05 328 GLY A O 1
ATOM 1429 N N . PRO A 1 97 ? -7.349 -13.046 -11.666 1.00 18.14 329 PRO A N 1
ATOM 1430 C CA . PRO A 1 97 ? -6.226 -13.610 -12.433 1.00 18.51 329 PRO A CA 1
ATOM 1431 C C . PRO A 1 97 ? -4.864 -12.948 -12.194 1.00 17.76 329 PRO A C 1
ATOM 1432 O O . PRO A 1 97 ? -3.840 -13.643 -12.278 1.00 18.33 329 PRO A O 1
ATOM 1443 N N . GLN A 1 98 ? -4.837 -11.654 -11.871 1.00 16.76 330 GLN A N 1
ATOM 1444 C CA . GLN A 1 98 ? -3.566 -10.983 -11.600 1.00 16.55 330 GLN A CA 1
ATOM 1445 C C . GLN A 1 98 ? -2.826 -11.595 -10.419 1.00 15.99 330 GLN A C 1
ATOM 1446 O O . GLN A 1 98 ? -1.623 -11.403 -10.296 1.00 17.29 330 GLN A O 1
ATOM 1460 N N . SER A 1 99 ? -3.532 -12.347 -9.580 1.00 14.13 331 SER A N 1
ATOM 1461 C CA . SER A 1 99 ? -2.918 -12.977 -8.416 1.00 13.42 331 SER A CA 1
ATOM 1462 C C . SER A 1 99 ? -2.723 -14.483 -8.553 1.00 11.01 331 SER A C 1
ATOM 1463 O O . SER A 1 99 ? -2.260 -15.098 -7.610 1.00 10.85 331 SER A O 1
ATOM 1471 N N . GLU A 1 100 ? -3.030 -15.059 -9.714 1.00 9.41 332 GLU A N 1
ATOM 1472 C CA . GLU A 1 100 ? -2.910 -16.505 -9.881 1.00 8.44 332 GLU A CA 1
ATOM 1473 C C . GLU A 1 100 ? -1.475 -16.923 -9.656 1.00 7.59 332 GLU A C 1
ATOM 1474 O O . GLU A 1 100 ? -0.540 -16.190 -10.001 1.00 8.37 332 GLU A O 1
ATOM 1486 N N . SER A 1 101 ? -1.290 -18.106 -9.092 1.00 6.69 333 SER A N 1
ATOM 1487 C CA . SER A 1 101 ? 0.044 -18.569 -8.757 1.00 6.65 333 SER A CA 1
ATOM 1488 C C . SER A 1 101 ? 0.069 -20.079 -8.780 1.00 5.71 333 SER A C 1
ATOM 1489 O O . SER A 1 101 ? -0.955 -20.756 -8.950 1.00 5.86 333 SER A O 1
ATOM 1497 N N . ILE A 1 102 ? 1.270 -20.589 -8.605 1.00 5.49 334 ILE A N 1
ATOM 1498 C CA . ILE A 1 102 ? 1.549 -22.000 -8.404 1.00 5.22 334 ILE A CA 1
ATOM 1499 C C . ILE A 1 102 ? 2.159 -22.138 -7.015 1.00 5.13 334 ILE A C 1
ATOM 1500 O O . ILE A 1 102 ? 3.112 -21.433 -6.678 1.00 5.91 334 ILE A O 1
ATOM 1516 N N . VAL A 1 103 ? 1.622 -23.045 -6.212 1.00 4.77 335 VAL A N 1
ATOM 1517 C CA . VAL A 1 103 ? 2.158 -23.353 -4.907 1.00 4.69 335 VAL A CA 1
ATOM 1518 C C . VAL A 1 103 ? 2.718 -24.758 -4.932 1.00 4.33 335 VAL A C 1
ATOM 1519 O O . VAL A 1 103 ? 2.064 -25.674 -5.403 1.00 4.92 335 VAL A O 1
ATOM 1532 N N . CYS A 1 104 ? 3.940 -24.897 -4.433 1.00 4.10 336 CYS A N 1
ATOM 1533 C CA . CYS A 1 104 ? 4.676 -26.143 -4.425 1.00 4.34 336 CYS A CA 1
ATOM 1534 C C . CYS A 1 104 ? 5.021 -26.579 -3.018 1.00 4.35 336 CYS A C 1
ATOM 1535 O O . CYS A 1 104 ? 5.338 -25.743 -2.181 1.00 4.89 336 CYS A O 1
ATOM 1543 N N . VAL A 1 105 ? 5.003 -27.891 -2.803 1.00 4.18 337 VAL A N 1
ATOM 1544 C CA . VAL A 1 105 ? 5.656 -28.511 -1.670 1.00 4.37 337 VAL A CA 1
ATOM 1545 C C . VAL A 1 105 ? 6.781 -29.370 -2.199 1.00 3.95 337 VAL A C 1
ATOM 1546 O O . VAL A 1 105 ? 6.624 -30.099 -3.185 1.00 4.76 337 VAL A O 1
ATOM 1559 N N . HIS A 1 106 ? 7.941 -29.267 -1.557 1.00 4.32 338 HIS A N 1
ATOM 1560 C CA . HIS A 1 106 ? 9.151 -29.899 -2.039 1.00 4.46 338 HIS A CA 1
ATOM 1561 C C . HIS A 1 106 ? 9.686 -30.924 -1.073 1.00 4.81 338 HIS A C 1
ATOM 1562 O O . HIS A 1 106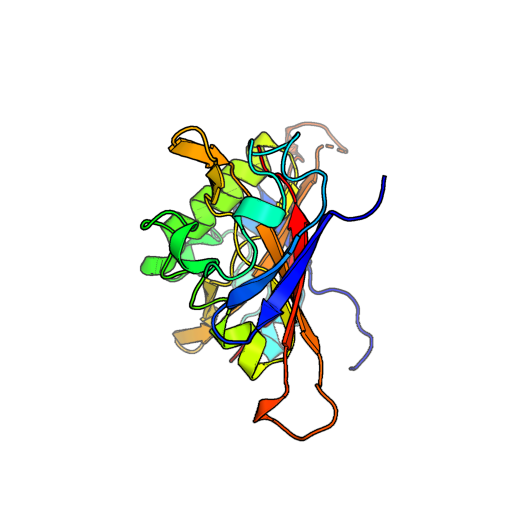 ? 9.507 -30.814 0.153 1.00 5.78 338 HIS A O 1
ATOM 1575 N N . PHE A 1 107 ? 10.421 -31.876 -1.639 1.00 4.63 339 PHE A N 1
ATOM 1576 C CA . PHE A 1 107 ? 11.009 -32.988 -0.924 1.00 5.71 339 PHE A CA 1
ATOM 1577 C C . PHE A 1 107 ? 12.430 -33.145 -1.395 1.00 6.06 339 PHE A C 1
ATOM 1578 O O . PHE A 1 107 ? 12.720 -33.046 -2.577 1.00 6.79 339 PHE A O 1
ATOM 1595 N N . LEU A 1 108 ? 13.322 -33.395 -0.452 1.00 6.28 340 LEU A N 1
ATOM 1596 C CA . LEU A 1 108 ? 14.715 -33.623 -0.757 1.00 7.30 340 LEU A CA 1
ATOM 1597 C C . LEU A 1 108 ? 14.918 -35.118 -0.880 1.00 7.33 340 LEU A C 1
ATOM 1598 O O . LEU A 1 108 ? 14.728 -35.859 0.081 1.00 9.59 340 LEU A O 1
ATOM 1614 N N . ILE A 1 109 ? 15.309 -35.586 -2.057 1.00 6.86 341 ILE A N 1
ATOM 1615 C CA . ILE A 1 109 ? 15.492 -36.990 -2.316 1.00 8.76 341 ILE A CA 1
ATOM 1616 C C . ILE A 1 109 ? 16.902 -37.406 -1.917 1.00 10.90 341 ILE A C 1
ATOM 1617 O O . ILE A 1 109 ? 17.079 -38.386 -1.218 1.00 11.93 341 ILE A O 1
ATOM 1633 N N . SER A 1 110 ? 17.895 -36.641 -2.364 1.00 12.70 342 SER A N 1
ATOM 1634 C CA . SER A 1 110 ? 19.294 -36.954 -2.145 1.00 16.31 342 SER A CA 1
ATOM 1635 C C . SER A 1 110 ? 20.153 -35.727 -2.385 1.00 17.19 342 SER A C 1
ATOM 1636 O O . SER A 1 110 ? 19.899 -34.919 -3.292 1.00 17.09 342 SER A O 1
ATOM 1644 N N . GLN A 1 111 ? 21.164 -35.606 -1.532 1.00 19.59 343 GLN A N 1
ATOM 1645 C CA . GLN A 1 111 ? 22.190 -34.590 -1.656 1.00 21.22 343 GLN A CA 1
ATOM 1646 C C . GLN A 1 111 ? 23.244 -35.058 -2.660 1.00 21.63 343 GLN A C 1
ATOM 1647 O O . GLN A 1 111 ? 24.303 -34.448 -2.776 1.00 22.43 343 GLN A O 1
ATOM 1661 N N . ARG B 1 6 ? -13.160 -47.345 -6.302 1.00 21.68 238 ARG B N 1
ATOM 1662 C CA . ARG B 1 6 ? -13.214 -48.006 -4.989 1.00 20.28 238 ARG B CA 1
ATOM 1663 C C . ARG B 1 6 ? -11.934 -48.790 -4.668 1.00 18.39 238 ARG B C 1
ATOM 1664 O O . ARG B 1 6 ? -11.714 -49.898 -5.156 1.00 20.02 238 ARG B O 1
ATOM 1684 N N . GLY B 1 7 ? -11.108 -48.201 -3.830 1.00 14.99 239 GLY B N 1
ATOM 1685 C CA . GLY B 1 7 ? -9.839 -48.776 -3.426 1.00 9.95 239 GLY B CA 1
ATOM 1686 C C . GLY B 1 7 ? -8.775 -48.247 -4.330 1.00 8.02 239 GLY B C 1
ATOM 1687 O O . GLY B 1 7 ? -8.972 -47.983 -5.525 1.00 9.04 239 GLY B O 1
ATOM 1691 N N . ALA B 1 8 ? -7.614 -48.066 -3.731 1.00 7.26 240 ALA B N 1
ATOM 1692 C CA . ALA B 1 8 ? -6.414 -47.726 -4.445 1.00 7.33 240 ALA B CA 1
ATOM 1693 C C . ALA B 1 8 ? -6.081 -48.822 -5.445 1.00 6.48 240 ALA B C 1
ATOM 1694 O O . ALA B 1 8 ? -6.350 -50.006 -5.213 1.00 7.31 240 ALA B O 1
ATOM 1701 N N . PHE B 1 9 ? -5.455 -48.425 -6.539 1.00 6.15 241 PHE B N 1
ATOM 1702 C CA . PHE B 1 9 ? -5.071 -49.363 -7.586 1.00 5.93 241 PHE B CA 1
ATOM 1703 C C . PHE B 1 9 ? -3.646 -49.841 -7.300 1.00 5.71 241 PHE B C 1
ATOM 1704 O O . PHE B 1 9 ? -2.672 -49.096 -7.480 1.00 5.80 241 PHE B O 1
ATOM 1721 N N . LEU B 1 10 ? -3.531 -51.082 -6.836 1.00 6.35 242 LEU B N 1
ATOM 1722 C CA . LEU B 1 10 ? -2.246 -51.614 -6.381 1.00 6.51 242 LEU B CA 1
ATOM 1723 C C . LEU B 1 10 ? -1.680 -52.651 -7.335 1.00 6.07 242 LEU B C 1
ATOM 1724 O O . LEU B 1 10 ? -2.400 -53.346 -8.059 1.00 6.83 242 LEU B O 1
ATOM 1740 N N . SER B 1 11 ? -0.359 -52.809 -7.255 1.00 6.34 243 SER B N 1
ATOM 1741 C CA . SER B 1 11 ? 0.317 -53.958 -7.799 1.00 6.56 243 SER B CA 1
ATOM 1742 C C . SER B 1 11 ? 1.415 -54.384 -6.845 1.00 6.22 243 SER B C 1
ATOM 1743 O O . SER B 1 11 ? 1.847 -53.608 -5.990 1.00 6.69 243 SER B O 1
ATOM 1751 N N . ARG B 1 12 ? 1.871 -55.617 -7.010 1.00 6.39 244 ARG B N 1
ATOM 1752 C CA . ARG B 1 12 ? 3.033 -56.122 -6.275 1.00 6.76 244 ARG B CA 1
ATOM 1753 C C . ARG B 1 12 ? 4.015 -56.700 -7.255 1.00 6.71 244 ARG B C 1
ATOM 1754 O O . ARG B 1 12 ? 3.604 -57.230 -8.299 1.00 7.24 244 ARG B O 1
ATOM 1775 N N . HIS B 1 13 ? 5.295 -56.603 -6.908 1.00 6.52 245 HIS B N 1
ATOM 1776 C CA . HIS B 1 13 ? 6.372 -57.026 -7.776 1.00 6.83 245 HIS B CA 1
ATOM 1777 C C . HIS B 1 13 ? 7.501 -57.647 -7.000 1.00 7.23 245 HIS B C 1
ATOM 1778 O O . HIS B 1 13 ? 7.776 -57.265 -5.867 1.00 8.02 245 HIS B O 1
ATOM 1791 N N . SER B 1 14 ? 8.202 -58.572 -7.639 1.00 7.79 246 SER B N 1
ATOM 1792 C CA . SER B 1 14 ? 9.515 -58.948 -7.176 1.00 8.59 246 SER B CA 1
ATOM 1793 C C . SER B 1 14 ? 10.506 -57.845 -7.550 1.00 9.44 246 SER B C 1
ATOM 1794 O O . SER B 1 14 ? 10.156 -56.887 -8.244 1.00 9.05 246 SER B O 1
ATOM 1802 N N . LEU B 1 15 ? 11.755 -57.985 -7.108 1.00 9.83 247 LEU B N 1
ATOM 1803 C CA . LEU B 1 15 ? 12.739 -56.931 -7.319 1.00 10.61 247 LEU B CA 1
ATOM 1804 C C . LEU B 1 15 ? 13.117 -56.692 -8.764 1.00 11.31 247 LEU B C 1
ATOM 1805 O O . LEU B 1 15 ? 13.582 -55.609 -9.091 1.00 12.56 247 LEU B O 1
ATOM 1821 N 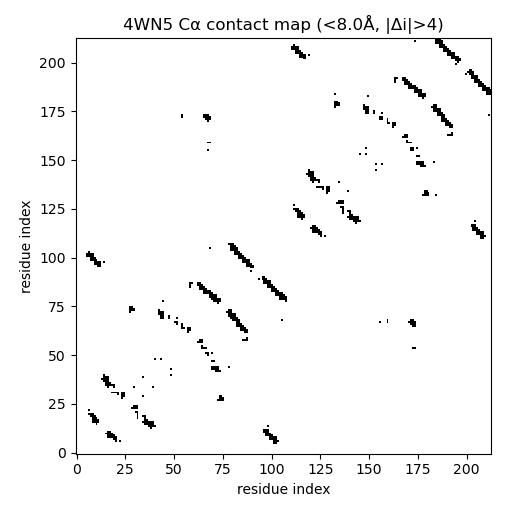N . ASP B 1 16 ? 12.934 -57.694 -9.614 1.00 10.56 248 ASP B N 1
ATOM 1822 C CA . ASP B 1 16 ? 13.114 -57.568 -11.057 1.00 11.25 248 ASP B CA 1
ATOM 1823 C C . ASP B 1 16 ? 11.906 -56.928 -11.744 1.00 10.51 248 ASP B C 1
ATOM 1824 O O . ASP B 1 16 ? 11.818 -56.904 -12.978 1.00 11.27 248 ASP B O 1
ATOM 1833 N N . MET B 1 17 ? 10.975 -56.430 -10.918 1.00 9.43 249 MET B N 1
ATOM 1834 C CA . MET B 1 17 ? 9.761 -55.754 -11.349 1.00 8.97 249 MET B CA 1
ATOM 1835 C C . MET B 1 17 ? 8.746 -56.678 -12.007 1.00 8.07 249 MET B C 1
ATOM 1836 O O . MET B 1 17 ? 7.734 -56.192 -12.509 1.00 7.84 249 MET B O 1
ATOM 1850 N N . LYS B 1 18 ? 8.924 -57.997 -11.934 1.00 8.10 250 LYS B N 1
ATOM 1851 C CA . LYS B 1 18 ? 7.868 -58.861 -12.411 1.00 8.28 250 LYS B CA 1
ATOM 1852 C C . LYS B 1 18 ? 6.639 -58.731 -11.537 1.00 7.43 250 LYS B C 1
ATOM 1853 O O . LYS B 1 18 ? 6.728 -58.754 -10.313 1.00 7.98 250 LYS B O 1
ATOM 1872 N N . PHE B 1 19 ? 5.479 -58.628 -12.159 1.00 7.44 251 PHE B N 1
ATOM 1873 C CA . PHE B 1 19 ? 4.242 -58.594 -11.422 1.00 7.45 251 PHE B CA 1
ATOM 1874 C C . PHE B 1 19 ? 4.007 -59.898 -10.687 1.00 7.92 251 PHE B C 1
ATOM 1875 O O . PHE B 1 19 ? 4.080 -60.976 -11.278 1.00 8.87 251 PHE B O 1
ATOM 18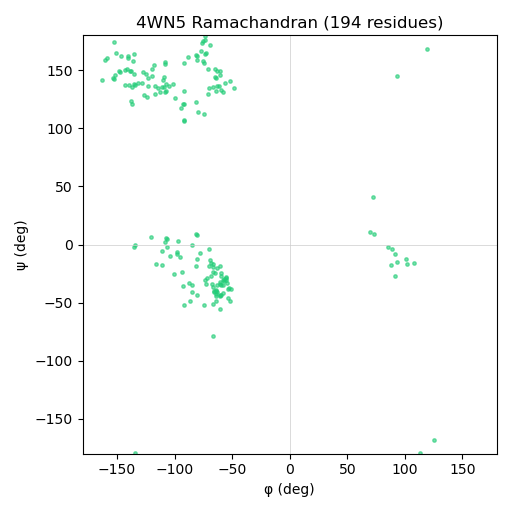92 N N . THR B 1 20 ? 3.658 -59.793 -9.419 1.00 7.71 252 THR B N 1
ATOM 1893 C CA . THR B 1 20 ? 3.131 -60.915 -8.648 1.00 8.58 252 THR B CA 1
ATOM 1894 C C . THR B 1 20 ? 1.652 -60.724 -8.302 1.00 9.59 252 THR B C 1
ATOM 1895 O O . THR B 1 20 ? 0.980 -61.698 -7.969 1.00 10.52 252 THR B O 1
ATOM 1906 N N . TYR B 1 21 ? 1.147 -59.495 -8.389 1.00 8.49 253 TYR B N 1
ATOM 1907 C CA . TYR B 1 21 ? -0.249 -59.182 -8.202 1.00 8.88 253 TYR B CA 1
ATOM 1908 C C . TYR B 1 21 ? -0.529 -57.939 -8.997 1.00 8.44 253 TYR B C 1
ATOM 1909 O O . TYR B 1 21 ? 0.301 -57.015 -9.051 1.00 7.92 253 TYR B O 1
ATOM 1927 N N . CYS B 1 22 ? -1.715 -57.894 -9.602 1.00 8.24 254 CYS B N 1
ATOM 1928 C CA . CYS B 1 22 ? -2.197 -56.672 -10.221 1.00 8.24 254 CYS B CA 1
ATOM 1929 C C . CYS B 1 22 ? -3.678 -56.503 -9.936 1.00 8.18 254 CYS B C 1
ATOM 1930 O O . CYS B 1 22 ? -4.456 -57.439 -10.066 1.00 9.08 254 CYS B O 1
ATOM 1938 N N . ASP B 1 23 ? -4.073 -55.290 -9.614 1.00 8.27 255 ASP B N 1
ATOM 1939 C CA . ASP B 1 23 ? -5.468 -54.957 -9.404 1.00 9.02 255 ASP B CA 1
ATOM 1940 C C . ASP B 1 23 ? -6.308 -55.431 -10.575 1.00 10.02 255 ASP B C 1
ATOM 1941 O O . ASP B 1 23 ? -5.946 -55.217 -11.733 1.00 9.69 255 ASP B O 1
ATOM 1950 N N A ASP B 1 24 ? -7.438 -56.072 -10.290 0.58 11.61 256 ASP B N 1
ATOM 1951 N N B ASP B 1 24 ? -7.448 -56.026 -10.260 0.42 11.01 256 ASP B N 1
ATOM 1952 C CA A ASP B 1 24 ? -8.341 -56.562 -11.343 0.58 12.94 256 ASP B CA 1
ATOM 1953 C CA B ASP B 1 24 ? -8.300 -56.588 -11.291 0.42 11.75 256 ASP B CA 1
ATOM 1954 C C A ASP B 1 24 ? -8.775 -55.489 -12.328 0.58 12.28 256 ASP B C 1
ATOM 1955 C C B ASP B 1 24 ? -9.043 -55.539 -12.120 0.42 11.83 256 ASP B C 1
ATOM 1956 O O A ASP B 1 24 ? -9.077 -55.780 -13.521 0.58 12.16 256 ASP B O 1
ATOM 1957 O O B ASP B 1 24 ? -9.821 -55.908 -12.982 0.42 12.04 256 ASP B O 1
ATOM 1974 N N . ARG B 1 25 ? -8.848 -54.254 -11.840 1.00 11.52 257 ARG B N 1
ATOM 1975 C CA . ARG B 1 25 ? -9.349 -53.181 -12.679 1.00 11.28 257 ARG B CA 1
ATOM 1976 C C . ARG B 1 25 ? -8.403 -52.876 -13.839 1.00 11.13 257 ARG B C 1
ATOM 1977 O O . ARG B 1 25 ? -8.700 -52.021 -14.662 1.00 11.18 257 ARG B O 1
ATOM 1998 N N . ILE B 1 26 ? -7.278 -53.580 -13.935 1.00 10.53 258 ILE B N 1
ATOM 1999 C CA . ILE B 1 26 ? -6.396 -53.444 -15.090 1.00 9.94 258 ILE B CA 1
ATOM 2000 C C . ILE B 1 26 ? -7.156 -53.695 -16.395 1.00 10.02 258 ILE B C 1
ATOM 2001 O O . ILE B 1 26 ? -6.814 -53.142 -17.418 1.00 11.12 258 ILE B O 1
ATOM 2017 N N . ALA B 1 27 ? -8.195 -54.517 -16.368 1.00 9.59 259 ALA B N 1
ATOM 2018 C CA . ALA B 1 27 ? -8.958 -54.767 -17.594 1.00 10.36 259 ALA B CA 1
ATOM 2019 C C . ALA B 1 27 ? -9.688 -53.501 -18.030 1.00 11.01 259 ALA B C 1
ATOM 2020 O O . ALA B 1 27 ? -9.606 -53.087 -19.195 1.00 11.09 259 ALA B O 1
ATOM 2027 N N . GLU B 1 28 ? -10.417 -52.895 -17.107 1.00 13.39 260 GLU B N 1
ATOM 2028 C CA A GLU B 1 28 ? -11.146 -51.665 -17.388 0.53 14.85 260 GLU B CA 1
ATOM 2029 C CA B GLU B 1 28 ? -11.153 -51.675 -17.389 0.47 14.84 260 GLU B CA 1
ATOM 2030 C C . GLU B 1 28 ? -10.212 -50.575 -17.894 1.00 14.14 260 GLU B C 1
ATOM 2031 O O . GLU B 1 28 ? -10.563 -49.810 -18.787 1.00 15.01 260 GLU B O 1
ATOM 2053 N N . VAL B 1 29 ? -9.017 -50.489 -17.317 1.00 12.65 261 VAL B N 1
ATOM 2054 C CA . VAL B 1 29 ? -8.103 -49.406 -17.636 1.00 13.05 261 VAL B CA 1
ATOM 2055 C C . VAL B 1 29 ? -7.237 -49.659 -18.868 1.00 12.03 261 VAL B C 1
ATOM 2056 O O . VAL B 1 29 ? -6.996 -48.755 -19.662 1.00 13.13 261 VAL B O 1
ATOM 2069 N N . ALA B 1 30 ? -6.745 -50.878 -19.023 1.00 10.95 262 ALA B N 1
ATOM 2070 C CA . ALA B 1 30 ? -5.695 -51.157 -19.990 1.00 10.61 262 ALA B CA 1
ATOM 2071 C C . ALA B 1 30 ? -5.946 -52.397 -20.834 1.00 11.20 262 ALA B C 1
ATOM 2072 O O . ALA B 1 30 ? -5.122 -52.704 -21.680 1.00 12.86 262 ALA B O 1
ATOM 2079 N N . GLY B 1 31 ? -7.054 -53.099 -20.621 1.00 10.58 263 GLY B N 1
ATOM 2080 C CA . GLY B 1 31 ? -7.398 -54.246 -21.464 1.00 11.36 263 GLY B CA 1
ATOM 2081 C C . GLY B 1 31 ? -6.884 -55.573 -20.945 1.00 12.33 263 GLY B C 1
ATOM 2082 O O . GLY B 1 31 ? -7.495 -56.583 -21.224 1.00 15.31 263 GLY B O 1
ATOM 2086 N N . TYR B 1 32 ? -5.794 -55.616 -20.190 1.00 10.95 264 TYR B N 1
ATOM 2087 C CA . TYR B 1 32 ? -5.258 -56.863 -19.681 1.00 10.44 264 TYR B CA 1
ATOM 2088 C C . TYR B 1 32 ? -6.154 -57.431 -18.601 1.00 10.92 264 TYR B C 1
ATOM 2089 O O . TYR B 1 32 ? -6.788 -56.689 -17.883 1.00 12.13 264 TYR B O 1
ATOM 2107 N N . SER B 1 33 ? -6.183 -58.746 -18.451 1.00 11.41 265 SER B N 1
ATOM 2108 C CA . SER B 1 33 ? -6.560 -59.273 -17.138 1.00 12.68 265 SER B CA 1
ATOM 2109 C C . SER B 1 33 ? -5.285 -59.394 -16.301 1.00 10.81 265 SER B C 1
ATOM 2110 O O . SER B 1 33 ? -4.188 -59.451 -16.852 1.00 10.63 265 SER B O 1
ATOM 2118 N N . PRO B 1 34 ? -5.407 -59.485 -14.968 1.00 9.52 266 PRO B N 1
ATOM 2119 C CA . PRO B 1 34 ? -4.176 -59.629 -14.171 1.00 9.85 266 PRO B CA 1
ATOM 2120 C C . PRO B 1 34 ? -3.374 -60.839 -14.578 1.00 9.61 266 PRO B C 1
ATOM 2121 O O . PRO B 1 34 ? -2.149 -60.786 -14.574 1.00 10.29 266 PRO B O 1
ATOM 2132 N N . ASP B 1 35 ? -4.057 -61.915 -14.963 1.00 10.15 267 ASP B N 1
ATOM 2133 C CA . ASP B 1 35 ? -3.411 -63.131 -15.418 1.00 11.94 267 ASP B CA 1
ATOM 2134 C C . ASP B 1 35 ? -2.461 -62.853 -16.578 1.00 12.04 267 ASP B C 1
ATOM 2135 O O . ASP B 1 35 ? -1.464 -63.545 -16.729 1.00 14.12 267 ASP B O 1
ATOM 2144 N N . ASP B 1 36 ? -2.760 -61.850 -17.407 1.00 11.04 268 ASP B N 1
ATOM 2145 C CA . ASP B 1 36 ? -1.890 -61.519 -18.538 1.00 11.36 268 ASP B CA 1
ATOM 2146 C C . ASP B 1 36 ? -0.546 -60.936 -18.092 1.00 11.21 268 ASP B C 1
ATOM 2147 O O . ASP B 1 36 ? 0.437 -61.003 -18.814 1.00 12.51 268 ASP B O 1
ATOM 2156 N N . LEU B 1 37 ? -0.516 -60.310 -16.931 1.00 10.11 269 LEU B N 1
ATOM 2157 C CA . LEU B 1 37 ? 0.674 -59.587 -16.482 1.00 10.36 269 LEU B CA 1
ATOM 2158 C C . LEU B 1 37 ? 1.521 -60.355 -15.488 1.00 10.61 269 LEU B C 1
ATOM 2159 O O . LEU B 1 37 ? 2.706 -60.071 -15.362 1.00 9.92 269 LEU B O 1
ATOM 2175 N N . ILE B 1 38 ? 0.946 -61.286 -14.745 1.00 11.74 270 ILE B N 1
ATOM 2176 C CA . ILE B 1 38 ? 1.723 -61.963 -13.724 1.00 12.89 270 ILE B CA 1
ATOM 2177 C C . ILE B 1 38 ? 2.907 -62.680 -14.353 1.00 12.87 270 ILE B C 1
ATOM 2178 O O . ILE B 1 38 ? 2.774 -63.361 -15.370 1.00 14.39 270 ILE B O 1
ATOM 2194 N N . GLY B 1 39 ? 4.072 -62.496 -13.755 1.00 11.61 271 GLY B N 1
ATOM 2195 C CA . GLY B 1 39 ? 5.303 -63.101 -14.209 1.00 11.99 271 GLY B CA 1
ATOM 2196 C C . GLY B 1 39 ? 6.004 -62.304 -15.283 1.00 12.13 271 GLY B C 1
ATOM 2197 O O . GLY B 1 39 ? 7.085 -62.681 -15.713 1.00 13.68 271 GLY B O 1
ATOM 2201 N N . CYS B 1 40 ? 5.410 -61.196 -15.705 1.00 11.03 272 CYS B N 1
ATOM 2202 C CA . CYS B 1 40 ? 6.008 -60.326 -16.704 1.00 11.30 272 CYS B CA 1
ATOM 2203 C C . CYS B 1 40 ? 6.634 -59.134 -16.014 1.00 9.88 272 CYS B C 1
ATOM 2204 O O . CYS B 1 40 ? 6.073 -58.558 -15.097 1.00 9.91 272 CYS B O 1
ATOM 2212 N N . SER B 1 41 ? 7.816 -58.743 -16.459 1.00 9.61 273 SER B N 1
ATOM 2213 C CA . SER B 1 41 ? 8.494 -57.570 -15.910 1.00 10.25 273 SER B CA 1
ATOM 2214 C C . SER B 1 41 ? 7.831 -56.279 -16.305 1.00 8.98 273 SER B C 1
ATOM 2215 O O . SER B 1 41 ? 7.588 -56.030 -17.476 1.00 8.88 273 SER B O 1
ATOM 2223 N N . ALA B 1 42 ? 7.571 -55.435 -15.326 1.00 8.50 274 ALA B N 1
ATOM 2224 C CA . ALA B 1 42 ? 6.973 -54.152 -15.619 1.00 8.91 274 ALA B CA 1
ATOM 2225 C C . ALA B 1 42 ? 7.835 -53.322 -16.539 1.00 8.35 274 ALA B C 1
ATOM 2226 O O . ALA B 1 42 ? 7.298 -52.473 -17.238 1.00 8.26 274 ALA B O 1
ATOM 2233 N N . TYR B 1 43 ? 9.145 -53.559 -16.574 1.00 8.32 275 TYR B N 1
ATOM 2234 C CA . TYR B 1 43 ? 10.001 -52.804 -17.475 1.00 8.77 275 TYR B CA 1
ATOM 2235 C C . TYR B 1 43 ? 9.551 -52.930 -18.919 1.00 9.46 275 TYR B C 1
ATOM 2236 O O . TYR B 1 43 ? 9.716 -52.006 -19.714 1.00 10.79 275 TYR B O 1
ATOM 2254 N N . GLU B 1 44 ? 8.975 -54.077 -19.275 1.00 9.33 276 GLU B N 1
ATOM 2255 C CA . GLU B 1 44 ? 8.523 -54.317 -20.640 1.00 10.83 276 GLU B CA 1
ATOM 2256 C C . GLU B 1 44 ? 7.319 -53.475 -21.030 1.00 10.61 276 GLU B C 1
ATOM 2257 O O . GLU B 1 44 ? 6.997 -53.379 -22.209 1.00 12.63 276 GLU B O 1
ATOM 2269 N N . TYR B 1 45 ? 6.666 -52.861 -20.056 1.00 8.62 277 TYR B N 1
ATOM 2270 C CA . TYR B 1 45 ? 5.442 -52.083 -20.274 1.00 8.76 277 TYR B CA 1
ATOM 2271 C C . TYR B 1 45 ? 5.657 -50.583 -20.120 1.00 8.89 277 TYR B C 1
ATOM 2272 O O . TYR B 1 45 ? 4.720 -49.814 -20.217 1.00 9.98 277 TYR B O 1
ATOM 2290 N N . ILE B 1 46 ? 6.888 -50.169 -19.865 1.00 8.19 278 ILE B N 1
ATOM 2291 C CA . ILE B 1 46 ? 7.214 -48.747 -19.773 1.00 8.51 278 ILE B CA 1
ATOM 2292 C C . ILE B 1 46 ? 7.644 -48.274 -21.142 1.00 8.58 278 ILE B C 1
ATOM 2293 O O . ILE B 1 46 ? 8.484 -48.896 -21.777 1.00 9.56 278 ILE B O 1
ATOM 2309 N N . HIS B 1 47 ? 7.095 -47.162 -21.586 1.00 8.79 279 HIS B N 1
ATOM 2310 C CA . HIS B 1 47 ? 7.514 -46.604 -22.859 1.00 9.28 279 HIS B CA 1
ATOM 2311 C C . HIS B 1 47 ? 9.019 -46.379 -22.820 1.00 9.05 279 HIS B C 1
ATOM 2312 O O . HIS B 1 47 ? 9.573 -45.902 -21.821 1.00 9.19 279 HIS B O 1
ATOM 2325 N N . ALA B 1 48 ? 9.688 -46.693 -23.919 1.00 10.85 280 ALA B N 1
ATOM 2326 C CA . ALA B 1 48 ? 11.132 -46.515 -23.989 1.00 11.22 280 ALA B CA 1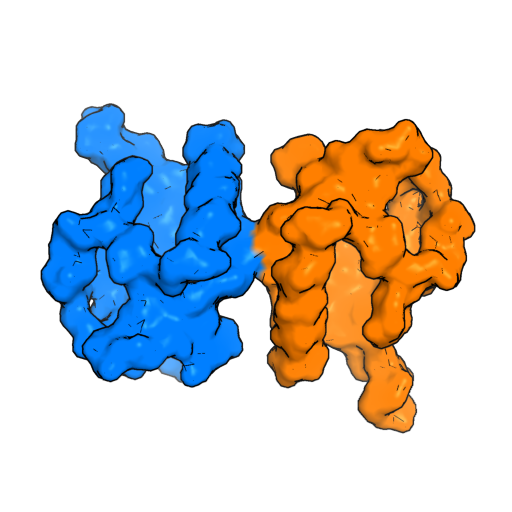
ATOM 2327 C C . ALA B 1 48 ? 11.591 -45.097 -23.641 1.00 10.47 280 ALA B C 1
ATOM 2328 O O . ALA B 1 48 ? 12.663 -44.923 -23.058 1.00 10.72 280 ALA B O 1
ATOM 2335 N N . LEU B 1 49 ? 10.785 -44.091 -23.964 1.00 9.86 281 LEU B N 1
ATOM 2336 C CA . LEU B 1 49 ? 11.152 -42.708 -23.645 1.00 9.36 281 LEU B CA 1
ATOM 2337 C C . LEU B 1 49 ? 11.218 -42.470 -22.136 1.00 9.04 281 LEU B C 1
ATOM 2338 O O . LEU B 1 49 ? 11.857 -41.513 -21.709 1.00 9.96 281 LEU B O 1
ATOM 2354 N N . ASP B 1 50 ? 10.503 -43.273 -21.352 1.00 7.68 282 ASP B N 1
ATOM 2355 C CA . ASP B 1 50 ? 10.411 -43.079 -19.905 1.00 7.99 282 ASP B CA 1
ATOM 2356 C C . ASP B 1 50 ? 11.212 -44.100 -19.124 1.00 8.14 282 ASP B C 1
ATOM 2357 O O . ASP B 1 50 ? 11.270 -44.017 -17.911 1.00 8.69 282 ASP B O 1
ATOM 2366 N N . SER B 1 51 ? 11.846 -45.041 -19.812 1.00 9.10 283 SER B N 1
ATOM 2367 C CA A SER B 1 51 ? 12.511 -46.133 -19.129 0.73 10.48 283 SER B CA 1
ATOM 2368 C CA B SER B 1 51 ? 12.516 -46.138 -19.136 0.27 9.91 283 SER B CA 1
ATOM 2369 C C . SER B 1 51 ? 13.606 -45.658 -18.187 1.00 9.30 283 SER B C 1
ATOM 2370 O O . SER B 1 51 ? 13.711 -46.143 -17.062 1.00 9.67 283 SER B O 1
ATOM 2383 N N . ASP B 1 52 ? 14.436 -44.720 -18.630 1.00 9.08 284 ASP B N 1
ATOM 2384 C CA . ASP B 1 52 ? 15.509 -44.289 -17.776 1.00 9.38 284 ASP B CA 1
ATOM 2385 C C . ASP B 1 52 ? 14.987 -43.616 -16.516 1.00 8.57 284 ASP B C 1
ATOM 2386 O O . ASP B 1 52 ? 15.480 -43.869 -15.420 1.00 9.18 284 ASP B O 1
ATOM 2395 N N . ALA B 1 53 ? 13.990 -42.745 -16.661 1.00 8.33 285 ALA B N 1
ATOM 2396 C CA . ALA B 1 53 ? 13.462 -42.048 -15.497 1.00 8.25 285 ALA B CA 1
ATOM 2397 C C . ALA B 1 53 ? 12.821 -43.029 -14.521 1.00 7.67 285 ALA B C 1
ATOM 2398 O O . ALA B 1 53 ? 12.992 -42.904 -13.306 1.00 7.83 285 ALA B O 1
ATOM 2405 N N . VAL B 1 54 ? 12.104 -44.024 -15.038 1.00 7.64 286 VAL B N 1
ATOM 2406 C CA . VAL B 1 54 ? 11.507 -45.012 -14.155 1.00 7.96 286 VAL B CA 1
ATOM 2407 C C . VAL B 1 54 ? 12.598 -45.832 -13.466 1.00 7.81 286 VAL B C 1
ATOM 2408 O O . VAL B 1 54 ? 12.503 -46.074 -12.270 1.00 7.92 286 VAL B O 1
ATOM 2421 N N . SER B 1 55 ? 13.658 -46.215 -14.168 1.00 7.82 287 SER B N 1
ATOM 2422 C CA . SER B 1 55 ? 14.785 -46.856 -13.499 1.00 8.79 287 SER B CA 1
ATOM 2423 C C . SER B 1 55 ? 15.393 -46.005 -12.396 1.00 8.58 287 SER B C 1
ATOM 2424 O O . SER B 1 55 ? 15.733 -46.537 -11.354 1.00 8.52 287 SER B O 1
ATOM 2432 N N . LYS B 1 56 ? 15.547 -44.708 -12.622 1.00 8.51 288 LYS B N 1
ATOM 2433 C CA . LYS B 1 56 ? 16.076 -43.860 -11.578 1.00 9.31 288 LYS B CA 1
ATOM 2434 C C . LYS B 1 56 ? 15.174 -43.863 -10.35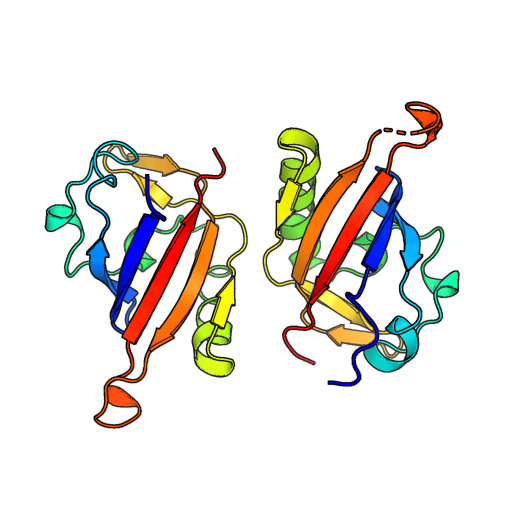2 1.00 7.58 288 LYS B C 1
ATOM 2435 O O . LYS B 1 56 ? 15.651 -43.860 -9.221 1.00 7.88 288 LYS B O 1
ATOM 2454 N N A SER B 1 57 ? 13.863 -43.857 -10.575 0.51 7.10 289 SER B N 1
ATOM 2455 N N B SER B 1 57 ? 13.864 -43.882 -10.563 0.49 7.01 289 SER B N 1
ATOM 2456 C CA A SER B 1 57 ? 12.908 -43.938 -9.477 0.51 7.06 289 SER B CA 1
ATOM 2457 C CA B SER B 1 57 ? 12.943 -43.927 -9.437 0.49 6.63 289 SER B CA 1
ATOM 2458 C C A SER B 1 57 ? 13.072 -45.254 -8.728 0.51 6.57 289 SER B C 1
ATOM 2459 C C B SER B 1 57 ? 13.025 -45.269 -8.721 0.49 6.40 289 SER B C 1
ATOM 2460 O O A SER B 1 57 ? 13.016 -45.289 -7.505 0.51 6.46 289 SER B O 1
ATOM 2461 O O B SER B 1 57 ? 12.874 -45.335 -7.507 0.49 6.24 289 SER B O 1
ATOM 2476 N N . ILE B 1 58 ? 13.265 -46.343 -9.458 1.00 6.55 290 ILE B N 1
ATOM 2477 C CA . ILE B 1 58 ? 13.461 -47.652 -8.836 1.00 6.95 290 ILE B CA 1
ATOM 2478 C C . ILE B 1 58 ? 14.771 -47.676 -8.043 1.00 6.96 290 ILE B C 1
ATOM 2479 O O . ILE B 1 58 ? 14.832 -48.256 -6.957 1.00 7.37 290 ILE B O 1
ATOM 2495 N N . HIS B 1 59 ? 15.824 -47.046 -8.547 1.00 7.27 291 HIS B N 1
ATOM 2496 C CA . HIS B 1 59 ? 17.052 -46.957 -7.780 1.00 7.67 291 HIS B CA 1
ATOM 2497 C C . HIS B 1 59 ? 16.798 -46.227 -6.454 1.00 6.77 291 HIS B C 1
ATOM 2498 O O . HIS B 1 59 ? 17.274 -46.647 -5.405 1.00 7.36 291 HIS B O 1
ATOM 2511 N N . THR B 1 60 ? 16.040 -45.138 -6.499 1.00 6.51 292 THR B N 1
ATOM 2512 C CA . THR B 1 60 ? 15.703 -44.418 -5.286 1.00 6.56 292 THR B CA 1
ATOM 2513 C C . THR B 1 60 ? 14.859 -45.272 -4.364 1.00 6.36 292 THR B C 1
ATOM 2514 O O . THR B 1 60 ? 15.093 -45.297 -3.157 1.00 7.30 292 THR B O 1
ATOM 2525 N N . LEU B 1 61 ? 13.900 -45.982 -4.929 1.00 6.19 293 LEU B N 1
ATOM 2526 C CA . LEU B 1 61 ? 13.080 -46.922 -4.176 1.00 6.35 293 LEU B CA 1
ATOM 2527 C C . LEU B 1 61 ? 13.943 -47.902 -3.384 1.00 7.09 293 LEU B C 1
ATOM 2528 O O . LEU B 1 61 ? 13.724 -48.147 -2.193 1.00 7.68 293 LEU B O 1
ATOM 2544 N N . LEU B 1 62 ? 14.935 -48.494 -4.042 1.00 7.49 294 LEU B N 1
ATOM 2545 C CA . LEU B 1 62 ? 15.751 -49.510 -3.390 1.00 9.32 294 LEU B CA 1
ATOM 2546 C C . LEU B 1 62 ? 16.710 -48.885 -2.384 1.00 10.43 294 LEU B C 1
ATOM 2547 O O . LEU B 1 62 ? 17.070 -49.541 -1.421 1.00 12.55 294 LEU B O 1
ATOM 2563 N N . SER B 1 63 ? 17.156 -47.657 -2.617 1.00 10.05 295 SER B N 1
ATOM 2564 C CA . SER B 1 63 ? 18.061 -46.965 -1.702 1.00 11.10 295 SER B CA 1
ATOM 2565 C C . SER B 1 63 ? 17.353 -46.471 -0.454 1.00 11.41 295 SER B C 1
ATOM 2566 O O . SER B 1 63 ? 17.784 -46.722 0.667 1.00 14.08 295 SER B O 1
ATOM 2574 N N . LYS B 1 64 ? 16.261 -45.742 -0.660 1.00 10.02 296 LYS B N 1
ATOM 2575 C CA . LYS B 1 64 ? 15.552 -45.061 0.406 1.00 10.65 296 LYS B CA 1
ATOM 2576 C C . LYS B 1 64 ? 14.409 -45.879 0.982 1.00 10.20 296 LYS B C 1
ATOM 2577 O O . LYS B 1 64 ? 13.991 -45.663 2.116 1.00 12.95 296 LYS B O 1
ATOM 2596 N N . GLY B 1 65 ? 13.894 -46.805 0.190 1.00 8.24 297 GLY B N 1
ATOM 2597 C CA . GLY B 1 65 ? 12.786 -47.638 0.598 1.00 7.78 297 GLY B CA 1
ATOM 2598 C C . GLY B 1 65 ? 11.440 -47.244 0.047 1.00 6.41 297 GLY B C 1
ATOM 2599 O O . GLY B 1 65 ? 10.519 -48.057 0.080 1.00 6.32 297 GLY B O 1
ATOM 2603 N N . GLN B 1 66 ? 11.313 -46.016 -0.454 1.00 6.29 298 GLN B N 1
ATOM 2604 C CA . GLN B 1 66 ? 10.062 -45.502 -1.001 1.00 6.22 298 GLN B CA 1
ATOM 2605 C C . GLN B 1 66 ? 10.427 -44.530 -2.111 1.00 6.19 298 GLN B C 1
ATOM 2606 O O . GLN B 1 66 ? 11.479 -43.882 -2.053 1.00 7.15 298 GLN B O 1
ATOM 2620 N N . ALA B 1 67 ? 9.569 -44.426 -3.125 1.00 5.53 299 ALA B N 1
ATOM 2621 C CA . ALA B 1 67 ? 9.781 -43.482 -4.217 1.00 5.48 299 ALA B CA 1
ATOM 2622 C C . ALA B 1 67 ? 8.468 -43.205 -4.900 1.00 5.07 299 ALA B C 1
ATOM 2623 O O . ALA B 1 67 ? 7.521 -43.987 -4.812 1.00 5.71 299 ALA B O 1
ATOM 2630 N N . VAL B 1 68 ? 8.452 -42.092 -5.612 1.00 4.72 300 VAL B N 1
ATOM 2631 C CA . VAL B 1 68 ? 7.356 -41.699 -6.476 1.00 4.88 300 VAL B CA 1
ATOM 2632 C C . VAL B 1 68 ? 7.936 -41.419 -7.861 1.00 4.71 300 VAL B C 1
ATOM 2633 O O . VAL B 1 68 ? 8.915 -40.684 -7.980 1.00 5.22 300 VAL B O 1
ATOM 2646 N N . THR B 1 69 ? 7.366 -42.021 -8.896 1.00 4.52 301 THR B N 1
ATOM 2647 C CA . THR B 1 69 ? 7.800 -41.749 -10.259 1.00 4.88 301 THR B CA 1
ATOM 2648 C C . THR B 1 69 ? 7.312 -40.378 -10.689 1.00 5.27 301 THR B C 1
ATOM 2649 O O . THR B 1 69 ? 6.403 -39.804 -10.100 1.00 5.52 301 THR B O 1
ATOM 2660 N N . GLY B 1 70 ? 7.902 -39.858 -11.756 1.00 5.51 302 GLY B N 1
ATOM 2661 C CA . GLY B 1 70 ? 7.211 -38.855 -12.547 1.00 5.81 302 GLY B CA 1
ATOM 2662 C C . GLY B 1 70 ? 6.113 -39.491 -13.367 1.00 5.05 302 GLY B C 1
ATOM 2663 O O . GLY B 1 70 ? 5.914 -40.700 -13.324 1.00 6.00 302 GLY B O 1
ATOM 2667 N N . GLN B 1 71 ? 5.392 -38.693 -14.139 1.00 5.46 303 GLN B N 1
ATOM 2668 C CA . GLN B 1 71 ? 4.443 -39.277 -15.067 1.00 5.03 303 GLN B CA 1
ATOM 2669 C C . GLN B 1 71 ? 5.204 -40.092 -16.094 1.00 5.25 303 GLN B C 1
ATOM 2670 O O . GLN B 1 71 ? 6.294 -39.721 -16.509 1.00 5.66 303 GLN B O 1
ATOM 2684 N N . TYR B 1 72 ? 4.628 -41.207 -16.509 1.00 5.27 304 TYR B N 1
ATOM 2685 C CA . TYR B 1 72 ? 5.233 -42.064 -17.516 1.00 5.84 304 TYR B CA 1
ATOM 2686 C C . TYR B 1 72 ? 4.137 -42.780 -18.289 1.00 5.89 304 TYR B C 1
ATOM 2687 O O . TYR B 1 72 ? 2.990 -42.845 -17.879 1.00 6.78 304 TYR B O 1
ATOM 2705 N N . ARG B 1 73 ? 4.527 -43.336 -19.418 1.00 6.34 305 ARG B N 1
ATOM 2706 C CA . ARG B 1 73 ? 3.617 -44.036 -20.303 1.00 7.25 305 ARG B CA 1
ATOM 2707 C C . ARG B 1 73 ? 3.707 -45.542 -20.106 1.00 7.15 305 ARG B C 1
ATOM 2708 O O . ARG B 1 73 ? 4.789 -46.128 -20.151 1.00 7.75 305 ARG B O 1
ATOM 2729 N N . PHE B 1 74 ? 2.548 -46.144 -19.862 1.00 7.13 306 PHE B N 1
ATOM 2730 C CA . PHE B 1 74 ? 2.383 -47.575 -19.652 1.00 7.31 306 PHE B CA 1
ATOM 2731 C C . PHE B 1 74 ? 1.695 -48.169 -20.871 1.00 7.59 306 PHE B C 1
ATOM 2732 O O . PHE B 1 74 ? 0.666 -47.663 -21.341 1.00 8.04 306 PHE B O 1
ATOM 2749 N N . LEU B 1 75 ? 2.263 -49.253 -21.378 1.00 7.54 307 LEU B N 1
ATOM 2750 C CA . LEU B 1 75 ? 1.772 -49.937 -22.581 1.00 8.61 307 LEU B CA 1
ATOM 2751 C C . LEU B 1 75 ? 0.501 -50.729 -22.307 1.00 8.75 307 LEU B C 1
ATOM 2752 O O . LEU B 1 75 ? 0.541 -51.723 -21.587 1.00 9.23 307 LEU B O 1
ATOM 2768 N N . ALA B 1 76 ? -0.605 -50.288 -22.894 1.00 9.41 308 ALA B N 1
ATOM 2769 C CA . ALA B 1 76 ? -1.886 -50.979 -22.794 1.00 9.71 308 ALA B CA 1
ATOM 2770 C C . ALA B 1 76 ? -1.924 -52.123 -23.792 1.00 9.79 308 ALA B C 1
ATOM 2771 O O . ALA B 1 76 ? -1.143 -52.164 -24.738 1.00 10.37 308 ALA B O 1
ATOM 2778 N N . ARG B 1 77 ? -2.849 -53.047 -23.589 1.00 9.77 309 ARG B N 1
ATOM 2779 C CA . ARG B 1 77 ? -2.886 -54.249 -24.398 1.00 11.39 309 ARG B CA 1
ATOM 2780 C C . ARG B 1 77 ? -3.088 -53.941 -25.872 1.00 12.30 309 ARG B C 1
ATOM 2781 O O . ARG B 1 77 ? -2.551 -54.652 -26.720 1.00 13.25 309 ARG B O 1
ATOM 2802 N N . SER B 1 78 ? -3.820 -52.864 -26.154 1.00 12.93 310 SER B N 1
ATOM 2803 C CA . SER B 1 78 ? -4.110 -52.431 -27.518 1.00 14.72 310 SER B CA 1
ATOM 2804 C C . SER B 1 78 ? -2.893 -51.925 -28.270 1.00 14.43 310 SER B C 1
ATOM 2805 O O . SER B 1 78 ? -2.937 -51.747 -29.490 1.00 15.95 310 SER B O 1
ATOM 2813 N N . GLY B 1 79 ? -1.824 -51.628 -27.540 1.00 14.08 311 GLY B N 1
ATOM 2814 C CA . GLY B 1 79 ? -0.643 -51.029 -28.124 1.00 13.91 311 GLY B CA 1
ATOM 2815 C C . GLY B 1 79 ? -0.529 -49.537 -27.903 1.00 13.61 311 GLY B C 1
ATOM 2816 O O . GLY B 1 79 ? 0.523 -48.956 -28.185 1.00 14.32 311 GLY B O 1
ATOM 2820 N N . GLY B 1 80 ? -1.607 -48.902 -27.445 1.00 13.56 312 GLY B N 1
ATOM 2821 C CA . GLY B 1 80 ? -1.556 -47.513 -27.018 1.00 13.19 312 GLY B CA 1
ATOM 2822 C C . GLY B 1 80 ? -0.907 -47.411 -25.649 1.00 12.49 312 GLY B C 1
ATOM 2823 O O . GLY B 1 80 ? -0.609 -48.425 -25.018 1.00 12.82 312 GLY B O 1
ATOM 2827 N N . TYR B 1 81 ? -0.676 -46.182 -25.194 1.00 12.58 313 TYR B N 1
ATOM 2828 C CA . TYR B 1 81 ? -0.066 -45.946 -23.891 1.00 12.50 313 TYR B CA 1
ATOM 2829 C C . TYR B 1 81 ? -0.961 -45.074 -23.043 1.00 12.57 313 TYR B C 1
ATOM 2830 O O . TYR B 1 81 ? -1.607 -44.153 -23.557 1.00 15.11 313 TYR B O 1
ATOM 2848 N N . LEU B 1 82 ? -0.978 -45.367 -21.751 1.00 11.61 314 LEU B N 1
ATOM 2849 C CA . LEU B 1 82 ? -1.674 -44.584 -20.750 1.00 11.83 314 LEU B CA 1
ATOM 2850 C C . LEU B 1 82 ? -0.659 -43.822 -19.913 1.00 10.33 314 LEU B C 1
ATOM 2851 O O . LEU B 1 82 ? 0.352 -44.367 -19.496 1.00 11.37 314 LEU B O 1
ATOM 2867 N N . TRP B 1 83 ? -0.951 -42.577 -19.611 1.00 8.48 315 TRP B N 1
ATOM 2868 C CA . TRP B 1 83 ? -0.117 -41.804 -18.715 1.00 7.84 315 TRP B CA 1
ATOM 2869 C C . TRP B 1 83 ? -0.478 -42.151 -17.278 1.00 7.01 315 TRP B C 1
ATOM 2870 O O . TRP B 1 83 ? -1.623 -41.989 -16.855 1.00 8.19 315 TRP B O 1
ATOM 2891 N N . THR B 1 84 ? 0.536 -42.595 -16.557 1.00 6.62 316 THR B N 1
ATOM 2892 C CA A THR B 1 84 ? 0.417 -43.132 -15.228 0.82 6.63 316 THR B CA 1
ATOM 2893 C CA B THR B 1 84 ? 0.408 -43.154 -15.224 0.18 6.24 316 THR B CA 1
ATOM 2894 C C . THR B 1 84 ? 1.471 -42.525 -14.328 1.00 5.39 316 THR B C 1
ATOM 2895 O O . THR B 1 84 ? 2.435 -41.922 -14.798 1.00 6.01 316 THR B O 1
ATOM 2915 N N . GLN B 1 85 ? 1.305 -42.709 -13.040 1.00 5.36 317 GLN B N 1
ATOM 2916 C CA . GLN B 1 85 ? 2.297 -42.283 -12.068 1.00 5.31 317 GLN B CA 1
ATOM 2917 C C . GLN B 1 85 ? 2.155 -43.214 -10.886 1.00 4.81 317 GLN B C 1
ATOM 2918 O O . GLN B 1 85 ? 1.052 -43.638 -10.560 1.00 5.86 317 GLN B O 1
ATOM 2932 N N . THR B 1 86 ? 3.269 -43.522 -10.229 1.00 4.68 318 THR B N 1
ATOM 2933 C CA . THR B 1 86 ? 3.309 -44.592 -9.256 1.00 5.34 318 THR B CA 1
ATOM 2934 C C . THR B 1 86 ? 4.035 -44.171 -8.009 1.00 5.03 318 THR B C 1
ATOM 2935 O O . THR B 1 86 ? 5.124 -43.574 -8.078 1.00 6.16 318 THR B O 1
ATOM 2946 N N . GLN B 1 87 ? 3.480 -44.541 -6.852 1.00 5.04 319 GLN B N 1
ATOM 2947 C CA . GLN B 1 87 ? 4.182 -44.459 -5.582 1.00 5.25 319 GLN B CA 1
ATOM 2948 C C . GLN B 1 87 ? 4.454 -45.878 -5.121 1.00 5.28 319 GLN B C 1
ATOM 2949 O O . GLN B 1 87 ? 3.575 -46.734 -5.200 1.00 6.22 319 GLN B O 1
ATOM 2963 N N . ALA B 1 88 ? 5.666 -46.139 -4.648 1.00 5.26 320 ALA B N 1
ATOM 2964 C CA . ALA B 1 88 ? 6.050 -47.499 -4.303 1.00 5.59 320 ALA B CA 1
ATOM 2965 C C . ALA B 1 88 ? 6.790 -47.548 -2.999 1.00 5.31 320 ALA B C 1
ATOM 2966 O O . ALA B 1 88 ? 7.399 -46.569 -2.558 1.00 5.87 320 ALA B O 1
ATOM 2973 N N . THR B 1 89 ? 6.761 -48.737 -2.416 1.00 5.21 321 THR B N 1
ATOM 2974 C CA . THR B 1 89 ? 7.546 -49.050 -1.244 1.00 5.36 321 THR B CA 1
ATOM 2975 C C . THR B 1 89 ? 8.141 -50.429 -1.374 1.00 5.77 321 THR B C 1
ATOM 2976 O O . THR B 1 89 ? 7.551 -51.331 -1.973 1.00 6.17 321 THR B O 1
ATOM 2987 N N . VAL B 1 90 ? 9.312 -50.613 -0.770 1.00 5.70 322 VAL B N 1
ATOM 2988 C CA . VAL B 1 90 ? 9.815 -51.952 -0.516 1.00 6.13 322 VAL B CA 1
ATOM 2989 C C . VAL B 1 90 ? 9.046 -52.547 0.648 1.00 6.14 322 VAL B C 1
ATOM 2990 O O . VAL B 1 90 ? 8.477 -51.817 1.476 1.00 6.44 322 VAL B O 1
ATOM 3003 N N . VAL B 1 91 ? 9.056 -53.871 0.699 1.00 6.43 323 VAL B N 1
ATOM 3004 C CA . VAL B 1 91 ? 8.456 -54.636 1.787 1.00 6.79 323 VAL B CA 1
ATOM 3005 C C . VAL B 1 91 ? 9.432 -55.738 2.129 1.00 7.26 323 VAL B C 1
ATOM 3006 O O . VAL B 1 91 ? 9.793 -56.559 1.284 1.00 7.63 323 VAL B O 1
ATOM 3019 N N . SER B 1 92 ? 9.900 -55.769 3.364 1.00 8.73 324 SER B N 1
ATOM 3020 C CA A SER B 1 92 ? 10.782 -56.836 3.832 0.53 9.93 324 SER B CA 1
ATOM 3021 C CA B SER B 1 92 ? 10.827 -56.822 3.733 0.47 9.97 324 SER B CA 1
ATOM 3022 C C . SER B 1 92 ? 10.130 -58.185 3.628 1.00 10.12 324 SER B C 1
ATOM 3023 O O . SER B 1 92 ? 8.930 -58.300 3.819 1.00 11.90 324 SER B O 1
ATOM 3038 N N . GLY B 1 93 ? 10.905 -59.211 3.280 1.00 9.77 325 GLY B N 1
ATOM 3039 C CA . GLY B 1 93 ? 10.353 -60.535 3.048 1.00 10.28 325 GLY B CA 1
ATOM 3040 C C . GLY B 1 93 ? 10.462 -61.485 4.215 1.00 10.26 325 GLY B C 1
ATOM 3041 O O . GLY B 1 93 ? 9.955 -62.598 4.153 1.00 11.47 325 GLY B O 1
ATOM 3045 N N . GLY B 1 94 ? 11.153 -61.080 5.260 1.00 10.62 326 GLY B N 1
ATOM 3046 C CA . GLY B 1 94 ? 11.317 -61.914 6.433 1.00 11.95 326 GLY B CA 1
ATOM 3047 C C . GLY B 1 94 ? 12.497 -62.857 6.415 1.00 12.66 326 GLY B C 1
ATOM 3048 O O . GLY B 1 94 ? 12.768 -63.512 7.413 1.00 14.26 326 GLY B O 1
ATOM 3052 N N . ARG B 1 95 ? 13.229 -62.903 5.308 1.00 12.43 327 ARG B N 1
ATOM 3053 C CA . ARG B 1 95 ? 14.348 -63.832 5.189 1.00 13.74 327 ARG B CA 1
ATOM 3054 C C . ARG B 1 95 ? 15.679 -63.144 4.943 1.00 15.16 327 ARG B C 1
ATOM 3055 O O . ARG B 1 95 ? 16.680 -63.826 4.745 1.00 16.49 327 ARG B O 1
ATOM 3076 N N . GLY B 1 96 ? 15.710 -61.815 4.997 1.00 15.87 328 GLY B N 1
ATOM 3077 C CA . GLY B 1 96 ? 16.909 -61.051 4.690 1.00 17.09 328 GLY B CA 1
ATOM 3078 C C . GLY B 1 96 ? 16.691 -60.239 3.429 1.00 18.18 328 GLY B C 1
ATOM 3079 O O . GLY B 1 96 ? 15.623 -60.291 2.834 1.00 16.70 328 GLY B O 1
ATOM 3083 N N . PRO B 1 97 ? 17.715 -59.490 2.997 1.00 20.57 329 PRO B N 1
ATOM 3084 C CA . PRO B 1 97 ? 17.656 -58.601 1.826 1.00 21.27 329 PRO B CA 1
ATOM 3085 C C . PRO B 1 97 ? 17.133 -59.255 0.546 1.00 20.71 329 PRO B C 1
ATOM 3086 O O . PRO B 1 97 ? 16.386 -58.639 -0.219 1.00 20.48 329 PRO B O 1
ATOM 3097 N N . GLN B 1 98 ? 17.500 -60.505 0.319 1.00 20.02 330 GLN B N 1
ATOM 3098 C CA . GLN B 1 98 ? 17.125 -61.159 -0.918 1.00 19.41 330 GLN B CA 1
ATOM 3099 C C . GLN B 1 98 ? 15.627 -61.386 -1.032 1.00 17.59 330 GLN B C 1
ATOM 3100 O O . GLN B 1 98 ? 15.116 -61.631 -2.126 1.00 18.53 330 GLN B O 1
ATOM 3114 N N . SER B 1 99 ? 14.925 -61.288 0.089 1.00 13.98 331 SER B N 1
ATOM 3115 C CA . SER B 1 99 ? 13.518 -61.609 0.116 1.00 11.32 331 SER B CA 1
ATOM 3116 C C . SER B 1 99 ? 12.647 -60.368 -0.008 1.00 9.53 331 SER B C 1
ATOM 3117 O O . SER B 1 99 ? 11.447 -60.484 0.055 1.00 9.82 331 SER B O 1
ATOM 3125 N N . GLU B 1 100 ? 13.237 -59.192 -0.187 1.00 8.69 332 GLU B N 1
ATOM 3126 C CA . GLU B 1 100 ? 12.453 -57.973 -0.303 1.00 9.07 332 GLU B CA 1
ATOM 3127 C C . GLU B 1 100 ? 11.561 -58.026 -1.533 1.00 8.78 332 GLU B C 1
ATOM 3128 O O . GLU B 1 100 ? 11.930 -58.632 -2.549 1.00 9.48 332 GLU B O 1
ATOM 3140 N N . SER B 1 101 ? 10.407 -57.367 -1.448 1.00 8.42 333 SER B N 1
ATOM 3141 C CA . SER B 1 101 ? 9.524 -57.212 -2.597 1.00 8.75 333 SER B CA 1
ATOM 3142 C C . SER B 1 101 ? 9.056 -55.781 -2.668 1.00 7.49 333 SER B C 1
ATOM 3143 O O . SER B 1 101 ? 9.462 -54.963 -1.849 1.00 7.42 333 SER B O 1
ATOM 3151 N N . ILE B 1 102 ? 8.219 -55.466 -3.657 1.00 6.87 334 ILE B N 1
ATOM 3152 C CA . ILE B 1 102 ? 7.783 -54.093 -3.920 1.00 6.67 334 ILE B CA 1
ATOM 3153 C C . ILE B 1 102 ? 6.268 -54.062 -3.992 1.00 6.79 334 ILE B C 1
ATOM 3154 O O . ILE B 1 102 ? 5.646 -54.953 -4.570 1.00 7.65 334 ILE B O 1
ATOM 3170 N N . VAL B 1 103 ? 5.685 -53.023 -3.409 1.00 6.20 335 VAL B N 1
ATOM 3171 C CA . VAL B 1 103 ? 4.250 -52.746 -3.554 1.00 6.13 335 VAL B CA 1
ATOM 3172 C C . VAL B 1 103 ? 4.087 -51.344 -4.119 1.00 5.77 335 VAL B C 1
ATOM 3173 O O . VAL B 1 103 ? 4.775 -50.418 -3.685 1.00 6.25 335 VAL B O 1
ATOM 3186 N N . CYS B 1 104 ? 3.175 -51.212 -5.083 1.00 5.68 336 CYS B N 1
ATOM 3187 C CA . CYS B 1 104 ? 2.931 -49.964 -5.785 1.00 5.48 336 CYS B CA 1
ATOM 3188 C C . CYS B 1 104 ? 1.478 -49.572 -5.689 1.00 5.42 336 CYS B C 1
ATOM 3189 O O . CYS B 1 104 ? 0.585 -50.420 -5.705 1.00 6.39 336 CYS B O 1
ATOM 3197 N N . VAL B 1 105 ? 1.248 -48.270 -5.645 1.00 5.04 337 VAL B N 1
ATOM 3198 C CA . VAL B 1 105 ? -0.048 -47.679 -5.896 1.00 5.33 337 VAL B CA 1
ATOM 3199 C C . VAL B 1 105 ? 0.088 -46.795 -7.125 1.00 5.12 337 VAL B C 1
ATOM 3200 O O . VAL B 1 105 ? 1.065 -46.058 -7.274 1.00 5.53 337 VAL B O 1
ATOM 3213 N N . HIS B 1 106 ? -0.896 -46.888 -8.009 1.00 5.10 338 HIS B N 1
ATOM 3214 C CA . HIS B 1 106 ? -0.860 -46.239 -9.291 1.00 5.22 338 HIS B CA 1
ATOM 3215 C C . HIS B 1 106 ? -1.995 -45.259 -9.460 1.00 5.51 338 HIS B C 1
ATOM 3216 O O . HIS B 1 106 ? -3.088 -45.456 -8.939 1.00 6.45 338 HIS B O 1
ATOM 3229 N N . PHE B 1 107 ? -1.734 -44.233 -10.269 1.00 5.50 339 PHE B N 1
ATOM 3230 C CA . PHE B 1 107 ? -2.668 -43.166 -10.557 1.00 6.53 339 PHE B CA 1
ATOM 3231 C C . PHE B 1 107 ? -2.713 -42.962 -12.051 1.00 6.92 339 PHE B C 1
ATOM 3232 O O . PHE B 1 107 ? -1.681 -42.987 -12.728 1.00 7.65 339 PHE B O 1
ATOM 3249 N N . LEU B 1 108 ? -3.905 -42.745 -12.574 1.00 8.09 340 LEU B N 1
ATOM 3250 C CA . LEU B 1 108 ? -4.049 -42.477 -13.991 1.00 10.10 340 LEU B CA 1
ATOM 3251 C C . LEU B 1 108 ? -3.995 -40.974 -14.191 1.00 9.74 340 LEU B C 1
ATOM 3252 O O . LEU B 1 108 ? -4.795 -40.230 -13.631 1.00 11.62 340 LEU B O 1
ATOM 3268 N N . ILE B 1 109 ? -3.033 -40.533 -14.974 1.00 9.63 341 ILE B N 1
ATOM 3269 C CA . ILE B 1 109 ? -2.895 -39.111 -15.257 1.00 11.34 341 ILE B CA 1
ATOM 3270 C C . ILE B 1 109 ? -3.794 -38.679 -16.407 1.00 14.47 341 ILE B C 1
ATOM 3271 O O . ILE B 1 109 ? -4.337 -37.573 -16.399 1.00 15.89 341 ILE B O 1
ATOM 3287 N N . SER B 1 110 ? -3.961 -39.565 -17.379 1.00 16.52 342 SER B N 1
ATOM 3288 C CA . SER B 1 110 ? -4.876 -39.299 -18.495 1.00 19.99 342 SER B CA 1
ATOM 3289 C C . SER B 1 110 ? -5.440 -40.618 -18.989 1.00 22.35 342 SER B C 1
ATOM 3290 O O . SER B 1 110 ? -4.700 -41.577 -19.198 1.00 23.44 342 SER B O 1
#

InterPro domains:
  IPR000014 PAS domain [PS50112] (90-154)
  IPR000014 PAS domain [PS50112] (246-297)
  IPR000014 PAS domain [SM00091] (84-150)
  IPR000014 PAS domain [SM00091] (227-295)
  IPR000014 PAS domain [TIGR00229] (248-324)
  IPR000014 PAS domain [cd00130] (95-170)
  IPR000014 PAS domain [cd00130] (241-338)
  IPR001610 PAC motif [SM00086] (301-344)
  IPR011598 Myc-type, basic helix-loop-helix (bHLH) domain [PF23171] (9-74)
  IPR011598 Myc-type, basic helix-loop-helix (bHLH) domain [PS50888] (14-67)
  IPR011598 Myc-type, basic helix-loop-helix (bHLH) domain [SM00353] (20-75)
  IPR013767 PAS fold [PF00989] (92-146)
  IPR021537 Hypoxia-inducible factor, alpha subunit-like [PF11413] (479-509)
  IPR035965 PAS domain superfamily [SSF55785] (93-155)
  IPR035965 PAS domain superfamily [SSF55785] (241-342)
  IPR036638 Helix-loop-helix DNA-binding domain superfamily [G3DSA:4.10.280.10] (9-71)
  IPR036638 Helix-loop-helix DNA-binding domain superfamily [SSF47459] (14-70)

CATH classification: 3.30.450.20

Secondary structure (DSSP, 8-state):
------EEEEE-TT-BEEEE-TTHHHHHS--HHHHBTSBGGGGB-TTTHHHHHHHHHHHHHHSEEE---EEEE-TTS-EEEEEEEEEEE----GGG-EEEEEEEEEE-/---EEEEE-TT-BEEEE-TTHHHHHS--HHHHBTSBGGGGB-GGGHHHHHHHHHHHHHHSEEE---EEEE-TTS-EEEEEEEEEEE--SSSGGG-EEEEEEEE--

Foldseek 3Di:
DPPPDFWKWKFALQQQTPGGRCCLCVVFNDGRVVRHPHHQLVFFPPVCSVQVVVQSVVCVVVFKGKGDWTWGAGPVGGTFTKIKIKGWDAVPHNVPIMIMITMDTDGD/DDFWKWKWALQQQTPGGRQCLCVVFNDGRVVRHRPHQLVFWPPVCSVQVVVQSVVCLVVFKGKGDWTWGQGPVRHTFTKIKIKGWDAQPPPPNRIIMMITMDTPD